Protein AF-0000000081074107 (afdb_homodimer)

Organism: NCBI:txid1843537

Sequence (368 aa):
MKGQHLKKSFADINPFKKIPVVQDGNLLIIESCAGLRYIAGQYDGSGQWYPGQLQVRAKVDEYLDWQHLNTRAHGMGYFRNKVLLPYLKKCPADLAVVSEHSRELDRVQEQFTSYFLGPRPFITGDKPTIADLLAACEFEQPSAGGYKLKDPVLDYLARVKAQIGPDYDKVHENMKSFAQKCMNMKGQHLKKSFADINPFKKIPVVQDGNLLIIESCAGLRYIAGQYDGSGQWYPGQLQVRAKVDEYLDWQHLNTRAHGMGYFRNKVLLPYLKKCPADLAVVSEHSRELDRVQEQFTSYFLGPRPFITGDKPTIADLLAACEFEQPSAGGYKLKDPVLDYLARVKAQIGPDYDKVHENMKSFAQKCMN

InterPro domains:
  IPR004045 Glutathione S-transferase, N-terminal [PF02798] (3-40)
  IPR004045 Glutathione S-transferase, N-terminal [PS50404] (1-47)
  IPR010987 Glutathione S-transferase, C-terminal-like [PS50405] (53-184)
  IPR036249 Thioredoxin-like superfamily [SSF52833] (2-51)
  IPR036282 Glutathione S-transferase, C-terminal domain superfamily [SSF47616] (46-173)
  IPR040079 Glutathione transferase family [SFLDS00019] (3-145)
  IPR051369 Glutathione S-transferase Theta [PTHR43917] (1-181)

Foldseek 3Di:
DDPPPPCPDPVVPPVVNQPFPDDDPPDTHRDPLVVQQCCCVPPVPVCQAQHPPPVLNVLLVVLSVVCVVALQVLLCQLLCQQFVCCLVVVDHGPVVSNVVSLVRNVVRLVCCCVPQDNPALESSHPGHHVSLVVSLLSVLLSVLSPRDDDDSVVSSNVSVDVRVDPVSCVVSVVSSVSRVVRVD/DDPCPVPPDPVVPPVVNQPFPDDDPPDTHRDVLVVQQCCCVPPVPVCQAQHPPPVLNVLLVVLSVVCVVALQVLLCQLLCQLFVCCLVVVDHGPVVSNVVSLVRNVVRLVCCCVPQDNPALESSHPGHHVSLVVSLQSVLLSVLSPRDDDDSVVSSNVSVDVRVDPVSCVVSVVSSVNRVVRVD

Structure (mmCIF, N/CA/C/O backbone):
data_AF-0000000081074107-model_v1
#
loop_
_entity.id
_entity.type
_entity.pdbx_description
1 polymer 'Glutathione S-transferase'
#
loop_
_atom_site.group_PDB
_atom_site.id
_atom_site.type_symbol
_atom_site.label_atom_id
_atom_site.label_alt_id
_atom_site.label_comp_id
_atom_site.label_asym_id
_atom_site.label_entity_id
_atom_site.label_seq_id
_atom_site.pdbx_PDB_ins_code
_atom_site.Cartn_x
_atom_site.Cartn_y
_atom_site.Cartn_z
_atom_site.occupancy
_atom_site.B_iso_or_equiv
_atom_site.auth_seq_id
_atom_site.auth_comp_id
_atom_site.auth_asym_id
_atom_site.auth_atom_id
_atom_site.pdbx_PDB_model_num
ATOM 1 N N . MET A 1 1 ? -18.078 -2.045 -35.281 1 25.97 1 MET A N 1
ATOM 2 C CA . MET A 1 1 ? -17.688 -0.889 -34.5 1 25.97 1 MET A CA 1
ATOM 3 C C . MET A 1 1 ? -16.484 -1.212 -33.594 1 25.97 1 MET A C 1
ATOM 5 O O . MET A 1 1 ? -16.578 -2.023 -32.688 1 25.97 1 MET A O 1
ATOM 9 N N . LYS A 1 2 ? -15.156 -1.23 -34.125 1 26.56 2 LYS A N 1
ATOM 10 C CA . LYS A 1 2 ? -13.883 -1.883 -33.812 1 26.56 2 LYS A CA 1
ATOM 11 C C . LYS A 1 2 ? -13.234 -1.288 -32.594 1 26.56 2 LYS A C 1
ATOM 13 O O . LYS A 1 2 ? -13.156 -0.066 -32.438 1 26.56 2 LYS A O 1
ATOM 18 N N . GLY A 1 3 ? -13.414 -1.796 -31.359 1 30.78 3 GLY A N 1
ATOM 19 C CA . GLY A 1 3 ? -12.977 -1.35 -30.047 1 30.78 3 GLY A CA 1
ATOM 20 C C . GLY A 1 3 ? -11.531 -0.875 -30.031 1 30.78 3 GLY A C 1
ATOM 21 O O . GLY A 1 3 ? -10.609 -1.68 -30.156 1 30.78 3 GLY A O 1
ATOM 22 N N . GLN A 1 4 ? -11.125 0.181 -30.797 1 29.86 4 GLN A N 1
ATOM 23 C CA . GLN A 1 4 ? -9.82 0.8 -30.984 1 29.86 4 GLN A CA 1
ATOM 24 C C . GLN A 1 4 ? -9.094 0.958 -29.656 1 29.86 4 GLN A C 1
ATOM 26 O O . GLN A 1 4 ? -9.5 1.754 -28.797 1 29.86 4 GLN A O 1
ATOM 31 N N . HIS A 1 5 ? -8.625 -0.107 -29.109 1 36.44 5 HIS A N 1
ATOM 32 C CA . HIS A 1 5 ? -7.582 -0.217 -28.109 1 36.44 5 HIS A CA 1
ATOM 33 C C . HIS A 1 5 ? -6.512 0.849 -28.297 1 36.44 5 HIS A C 1
ATOM 35 O O . HIS A 1 5 ? -5.852 0.89 -29.344 1 36.44 5 HIS A O 1
ATOM 41 N N . LEU A 1 6 ? -6.816 2.146 -28.156 1 34.59 6 LEU A N 1
ATOM 42 C CA . LEU A 1 6 ? -5.879 3.256 -28.281 1 34.59 6 LEU A CA 1
ATOM 43 C C . LEU A 1 6 ? -4.48 2.838 -27.844 1 34.59 6 LEU A C 1
ATOM 45 O O . LEU A 1 6 ? -4.285 2.402 -26.703 1 34.59 6 LEU A O 1
ATOM 49 N N . LYS A 1 7 ? -3.721 2.393 -28.766 1 30.77 7 LYS A N 1
ATOM 50 C CA . LYS A 1 7 ? -2.283 2.137 -28.812 1 30.77 7 LYS A CA 1
ATOM 51 C C . LYS A 1 7 ? -1.497 3.314 -28.234 1 30.77 7 LYS A C 1
ATOM 53 O O . LYS A 1 7 ? -1.063 4.195 -28.984 1 30.77 7 LYS A O 1
ATOM 58 N N . LYS A 1 8 ? -1.911 4.102 -27.219 1 38.53 8 LYS A N 1
ATOM 59 C CA . LYS A 1 8 ? -0.868 5.027 -26.781 1 38.53 8 LYS A CA 1
ATOM 60 C C . LYS A 1 8 ? 0.481 4.32 -26.672 1 38.53 8 LYS A C 1
ATOM 62 O O . LYS A 1 8 ? 0.555 3.168 -26.25 1 38.53 8 LYS A O 1
ATOM 67 N N . SER A 1 9 ? 1.452 4.715 -27.484 1 33.12 9 SER A N 1
ATOM 68 C CA . SER A 1 9 ? 2.814 4.199 -27.578 1 33.12 9 SER A CA 1
ATOM 69 C C . SER A 1 9 ? 3.4 3.955 -26.188 1 33.12 9 SER A C 1
ATOM 71 O O . SER A 1 9 ? 3.01 4.609 -25.219 1 33.12 9 SER A O 1
ATOM 73 N N . PHE A 1 10 ? 3.99 2.828 -25.906 1 36.16 10 PHE A N 1
ATOM 74 C CA . PHE A 1 10 ? 4.793 2.506 -24.734 1 36.16 10 PHE A CA 1
ATOM 75 C C . PHE A 1 10 ? 5.543 3.736 -24.234 1 36.16 10 PHE A C 1
ATOM 77 O O . PHE A 1 10 ? 5.793 3.875 -23.031 1 36.16 10 PHE A O 1
ATOM 84 N N . ALA A 1 11 ? 6.078 4.52 -25.125 1 36.59 11 ALA A N 1
ATOM 85 C CA . ALA A 1 11 ? 6.906 5.695 -24.875 1 36.59 11 ALA A CA 1
ATOM 86 C C . ALA A 1 11 ? 6.141 6.738 -24.062 1 36.59 11 ALA A C 1
ATOM 88 O O . ALA A 1 11 ? 6.746 7.562 -23.375 1 36.59 11 ALA A O 1
ATOM 89 N N . ASP A 1 12 ? 4.934 6.945 -24.438 1 37 12 ASP A N 1
ATOM 90 C CA . ASP A 1 12 ? 4.137 7.965 -23.766 1 37 12 ASP A CA 1
ATOM 91 C C . ASP A 1 12 ? 3.711 7.496 -22.375 1 37 12 ASP A C 1
ATOM 93 O O . ASP A 1 12 ? 2.951 8.18 -21.688 1 37 12 ASP A O 1
ATOM 97 N N . ILE A 1 13 ? 3.898 6.23 -22.109 1 35.56 13 ILE A N 1
ATOM 98 C CA . ILE A 1 13 ? 3.748 5.695 -20.766 1 35.56 13 ILE A CA 1
ATOM 99 C C . ILE A 1 13 ? 4.895 6.18 -19.875 1 35.56 13 ILE A C 1
ATOM 101 O O . ILE A 1 13 ? 6.055 5.828 -20.109 1 35.56 13 ILE A O 1
ATOM 105 N N . ASN A 1 14 ? 5.059 7.406 -19.547 1 36.44 14 ASN A N 1
ATOM 106 C CA . ASN A 1 14 ? 6.012 7.82 -18.516 1 36.44 14 ASN A CA 1
ATOM 107 C C . ASN A 1 14 ? 6.145 6.777 -17.422 1 36.44 14 ASN A C 1
ATOM 109 O O . ASN A 1 14 ? 5.184 6.512 -16.688 1 36.44 14 ASN A O 1
ATOM 113 N N . PRO A 1 15 ? 6.945 5.809 -17.625 1 39.03 15 PRO A N 1
ATOM 114 C CA . PRO A 1 15 ? 7.164 4.703 -16.688 1 39.03 15 PRO A CA 1
ATOM 115 C C . PRO A 1 15 ? 6.969 5.117 -15.234 1 39.03 15 PRO A C 1
ATOM 117 O O . PRO A 1 15 ? 6.734 4.266 -14.375 1 39.03 15 PRO A O 1
ATOM 120 N N . PHE A 1 16 ? 7.363 6.324 -15 1 39.97 16 PHE A N 1
ATOM 121 C CA . PHE A 1 16 ? 7.16 6.898 -13.672 1 39.97 16 PHE A CA 1
ATOM 122 C C . PHE A 1 16 ? 5.734 7.41 -13.516 1 39.97 16 PHE A C 1
ATOM 124 O O . PHE A 1 16 ? 5.328 7.809 -12.422 1 39.97 16 PHE A O 1
ATOM 131 N N . LYS A 1 17 ? 5.133 7.594 -14.734 1 47.34 17 LYS A N 1
ATOM 132 C CA . LYS A 1 17 ? 3.736 8.023 -14.703 1 47.34 17 LYS A CA 1
ATOM 133 C C . LYS A 1 17 ? 2.803 6.824 -14.523 1 47.34 17 LYS A C 1
ATOM 135 O O . LYS A 1 17 ? 2.865 5.863 -15.289 1 47.34 17 LYS A O 1
ATOM 140 N N . LYS A 1 18 ? 2.369 6.555 -13.5 1 56.12 18 LYS A N 1
ATOM 141 C CA . LYS A 1 18 ? 1.469 5.465 -13.141 1 56.12 18 LYS A CA 1
ATOM 142 C C . LYS A 1 18 ? 0.348 5.316 -14.172 1 56.12 18 LYS A C 1
ATOM 144 O O . LYS A 1 18 ? -0.289 6.305 -14.547 1 56.12 18 LYS A O 1
ATOM 149 N N . ILE A 1 19 ? 0.443 4.316 -15.133 1 59.75 19 ILE A N 1
ATOM 150 C CA . ILE A 1 19 ? -0.604 3.885 -16.047 1 59.75 19 ILE A CA 1
ATOM 151 C C . ILE A 1 19 ? -1.885 3.59 -15.273 1 59.75 19 ILE A C 1
ATOM 153 O O . ILE A 1 19 ? -1.851 2.918 -14.242 1 59.75 19 ILE A O 1
ATOM 157 N N . PRO A 1 20 ? -2.869 4.332 -15.781 1 70 20 PRO A N 1
ATOM 158 C CA . PRO A 1 20 ? -4.125 4.016 -15.102 1 70 20 PRO A CA 1
ATOM 159 C C . PRO A 1 20 ? -4.449 2.521 -15.125 1 70 20 PRO A C 1
ATOM 161 O O . PRO A 1 20 ? -4.285 1.868 -16.156 1 70 20 PRO A O 1
ATOM 164 N N . VAL A 1 21 ? -4.793 2.115 -14.07 1 79.75 21 VAL A N 1
ATOM 165 C CA . VAL A 1 21 ? -5.191 0.716 -13.945 1 79.75 21 VAL A CA 1
ATOM 166 C C . VAL A 1 21 ? -6.676 0.569 -14.258 1 79.75 21 VAL A C 1
ATOM 168 O O . VAL A 1 21 ? -7.113 -0.474 -14.75 1 79.75 21 VAL A O 1
ATOM 171 N N . VAL A 1 22 ? -7.449 1.677 -14 1 89.25 22 VAL A N 1
ATOM 172 C CA . VAL A 1 22 ? -8.883 1.657 -14.281 1 89.25 22 VAL A CA 1
ATOM 173 C C . VAL A 1 22 ? -9.305 2.986 -14.906 1 89.25 22 VAL A C 1
ATOM 175 O O . VAL A 1 22 ? -8.891 4.055 -14.445 1 89.25 22 VAL A O 1
ATOM 178 N N . GLN A 1 23 ? -10.086 2.893 -15.977 1 89.38 23 GLN A N 1
ATOM 179 C CA . GLN A 1 23 ? -10.836 4.004 -16.547 1 89.38 23 GLN A CA 1
ATOM 180 C C . GLN A 1 23 ? -12.312 3.652 -16.703 1 89.38 23 GLN A C 1
ATOM 182 O O . GLN A 1 23 ? -12.664 2.771 -17.5 1 89.38 23 GLN A O 1
ATOM 187 N N . ASP A 1 24 ? -13.117 4.227 -15.969 1 91.25 24 ASP A N 1
ATOM 188 C CA . ASP A 1 24 ? -14.562 4.027 -16 1 91.25 24 ASP A CA 1
ATOM 189 C C . ASP A 1 24 ? -15.305 5.359 -16.094 1 91.25 24 ASP A C 1
ATOM 191 O O . ASP A 1 24 ? -15.555 6.012 -15.086 1 91.25 24 ASP A O 1
ATOM 195 N N . GLY A 1 25 ? -15.664 5.797 -17.344 1 91.06 25 GLY A N 1
ATOM 196 C CA . GLY A 1 25 ? -16.156 7.152 -17.547 1 91.06 25 GLY A CA 1
ATOM 197 C C . GLY A 1 25 ? -15.141 8.219 -17.188 1 91.06 25 GLY A C 1
ATOM 198 O O . GLY A 1 25 ? -14.008 8.203 -17.672 1 91.06 25 GLY A O 1
ATOM 199 N N . ASN A 1 26 ? -15.508 9 -16.219 1 88.5 26 ASN A N 1
ATOM 200 C CA . ASN A 1 26 ? -14.625 10.078 -15.781 1 88.5 26 ASN A CA 1
ATOM 201 C C . ASN A 1 26 ? -13.734 9.648 -14.625 1 88.5 26 ASN A C 1
ATOM 203 O O . ASN A 1 26 ? -12.852 10.398 -14.203 1 88.5 26 ASN A O 1
ATOM 207 N N . LEU A 1 27 ? -13.969 8.406 -14.281 1 90.94 27 LEU A N 1
ATOM 208 C CA . LEU A 1 27 ? -13.188 7.926 -13.148 1 90.94 27 LEU A CA 1
ATOM 209 C C . LEU A 1 27 ? -11.883 7.297 -13.617 1 90.94 27 LEU A C 1
ATOM 211 O O . LEU A 1 27 ? -11.891 6.383 -14.445 1 90.94 27 LEU A O 1
ATOM 215 N N . LEU A 1 28 ? -10.82 7.844 -13.094 1 90.94 28 LEU A N 1
ATOM 216 C CA . LEU A 1 28 ? -9.484 7.301 -13.32 1 90.94 28 LEU A CA 1
ATOM 217 C C . LEU A 1 28 ? -8.859 6.84 -12.008 1 90.94 28 LEU A C 1
ATOM 219 O O . LEU A 1 28 ? -8.898 7.566 -11.008 1 90.94 28 LEU A O 1
ATOM 223 N N . ILE A 1 29 ? -8.383 5.617 -12 1 93.06 29 ILE A N 1
ATOM 224 C CA . ILE A 1 29 ? -7.672 5.078 -10.844 1 93.06 29 ILE A CA 1
ATOM 225 C C . ILE A 1 29 ? -6.289 4.594 -11.273 1 93.06 29 ILE A C 1
ATOM 227 O O . ILE A 1 29 ? -6.168 3.738 -12.156 1 93.06 29 ILE A O 1
ATOM 231 N N . ILE A 1 30 ? -5.262 5.09 -10.648 1 90.75 30 ILE A N 1
ATOM 232 C CA . ILE A 1 30 ? -3.908 4.766 -11.086 1 90.75 30 ILE A CA 1
ATOM 233 C C . ILE A 1 30 ? -3.334 3.662 -10.203 1 90.75 30 ILE A C 1
ATOM 235 O O . ILE A 1 30 ? -2.32 3.049 -10.539 1 90.75 30 ILE A O 1
ATOM 239 N N . GLU A 1 31 ? -3.914 3.482 -9.078 1 93.56 31 GLU A N 1
ATOM 240 C CA . GLU A 1 31 ? -3.424 2.455 -8.164 1 93.56 31 GLU A CA 1
ATOM 241 C C . GLU A 1 31 ? -4.105 1.115 -8.422 1 93.56 31 GLU A C 1
ATOM 243 O O . GLU A 1 31 ? -5.332 1.016 -8.352 1 93.56 31 GLU A O 1
ATOM 248 N N . SER A 1 32 ? -3.346 0.089 -8.531 1 94.12 32 SER A N 1
ATOM 249 C CA . SER A 1 32 ? -3.859 -1.226 -8.898 1 94.12 32 SER A CA 1
ATOM 250 C C . SER A 1 32 ? -4.797 -1.774 -7.832 1 94.12 32 SER A C 1
ATOM 252 O O . SER A 1 32 ? -5.895 -2.248 -8.141 1 94.12 32 SER A O 1
ATOM 254 N N . CYS A 1 33 ? -4.391 -1.694 -6.559 1 97.19 33 CYS A N 1
ATOM 255 C CA . CYS A 1 33 ? -5.215 -2.256 -5.492 1 97.19 33 CYS A CA 1
ATOM 256 C C . CYS A 1 33 ? -6.531 -1.503 -5.367 1 97.19 33 CYS A C 1
ATOM 258 O O . CYS A 1 33 ? -7.586 -2.115 -5.184 1 97.19 33 CYS A O 1
ATOM 260 N N . ALA A 1 34 ? -6.5 -0.211 -5.496 1 97.25 34 ALA A N 1
ATOM 261 C CA . ALA A 1 34 ? -7.727 0.582 -5.484 1 97.25 34 ALA A CA 1
ATOM 262 C C . ALA A 1 34 ? -8.617 0.231 -6.672 1 97.25 34 ALA A C 1
ATOM 264 O O . ALA A 1 34 ? -9.844 0.162 -6.539 1 97.25 34 ALA A O 1
ATOM 265 N N . GLY A 1 35 ? -7.961 0.04 -7.789 1 96.75 35 GLY A N 1
ATOM 266 C CA . GLY A 1 35 ? -8.703 -0.387 -8.961 1 96.75 35 GLY A CA 1
ATOM 267 C C . GLY A 1 35 ? -9.391 -1.727 -8.781 1 96.75 35 GLY A C 1
ATOM 268 O O . GLY A 1 35 ? -10.547 -1.896 -9.172 1 96.75 35 GLY A O 1
ATOM 269 N N . LEU A 1 36 ? -8.734 -2.65 -8.203 1 97.12 36 LEU A N 1
ATOM 270 C CA . LEU A 1 36 ? -9.297 -3.967 -7.93 1 97.12 36 LEU A CA 1
ATOM 271 C C . LEU A 1 36 ? -10.5 -3.855 -6.996 1 97.12 36 LEU A C 1
ATOM 273 O O . LEU A 1 36 ? -11.539 -4.484 -7.238 1 97.12 36 LEU A O 1
ATOM 277 N N . ARG A 1 37 ? -10.375 -3.066 -5.914 1 98.06 37 ARG A N 1
ATOM 278 C CA . ARG A 1 37 ? -11.484 -2.846 -4.992 1 98.06 37 ARG A CA 1
ATOM 279 C C . ARG A 1 37 ? -12.688 -2.254 -5.723 1 98.06 37 ARG A C 1
ATOM 281 O O . ARG A 1 37 ? -13.82 -2.693 -5.516 1 98.06 37 ARG A O 1
ATOM 288 N N . TYR A 1 38 ? -12.438 -1.301 -6.594 1 97.56 38 TYR A N 1
ATOM 289 C CA . TYR A 1 38 ? -13.508 -0.622 -7.324 1 97.56 38 TYR A CA 1
ATOM 290 C C . TYR A 1 38 ? -14.227 -1.585 -8.258 1 97.56 38 TYR A C 1
ATOM 292 O O . TYR A 1 38 ? -15.461 -1.656 -8.258 1 97.56 38 TYR A O 1
ATOM 300 N N . ILE A 1 39 ? -13.438 -2.326 -9.047 1 97.12 39 ILE A N 1
ATOM 301 C CA . ILE A 1 39 ? -14 -3.26 -10.016 1 97.12 39 ILE A CA 1
ATOM 302 C C . ILE A 1 39 ? -14.836 -4.316 -9.297 1 97.12 39 ILE A C 1
ATOM 304 O O . ILE A 1 39 ? -15.953 -4.621 -9.703 1 97.12 39 ILE A O 1
ATOM 308 N N . ALA A 1 40 ? -14.312 -4.844 -8.203 1 97.5 40 ALA A N 1
ATOM 309 C CA . ALA A 1 40 ? -15.039 -5.859 -7.449 1 97.5 40 ALA A CA 1
ATOM 310 C C . ALA A 1 40 ? -16.312 -5.281 -6.84 1 97.5 40 ALA A C 1
ATOM 312 O O . ALA A 1 40 ? -17.359 -5.93 -6.848 1 97.5 40 ALA A O 1
ATOM 313 N N . GLY A 1 41 ? -16.219 -4.102 -6.266 1 96 41 GLY A N 1
ATOM 314 C CA . GLY A 1 41 ? -17.375 -3.457 -5.664 1 96 41 GLY A CA 1
ATOM 315 C C . GLY A 1 41 ? -18.438 -3.096 -6.676 1 96 41 GLY A C 1
ATOM 316 O O . GLY A 1 41 ? -19.641 -3.195 -6.387 1 96 41 GLY A O 1
ATOM 317 N N . GLN A 1 42 ? -17.969 -2.73 -7.871 1 95.19 42 GLN A N 1
ATOM 318 C CA . GLN A 1 42 ? -18.875 -2.207 -8.891 1 95.19 42 GLN A CA 1
ATOM 319 C C . GLN A 1 42 ? -19.5 -3.336 -9.703 1 95.19 42 GLN A C 1
ATOM 321 O O . GLN A 1 42 ? -20.688 -3.268 -10.055 1 95.19 42 GLN A O 1
ATOM 326 N N . TYR A 1 43 ? -18.734 -4.395 -9.898 1 94.94 43 TYR A N 1
ATOM 327 C CA . TYR A 1 43 ? -19.172 -5.309 -10.953 1 94.94 43 TYR A CA 1
ATOM 328 C C . TYR A 1 43 ? -19.375 -6.715 -10.398 1 94.94 43 TYR A C 1
ATOM 330 O O . TYR A 1 43 ? -19.953 -7.57 -11.07 1 94.94 43 TYR A O 1
ATOM 338 N N . ASP A 1 44 ? -18.891 -6.984 -9.211 1 95.12 44 ASP A N 1
ATOM 339 C CA . ASP A 1 44 ? -19.078 -8.312 -8.633 1 95.12 44 ASP A CA 1
ATOM 340 C C . ASP A 1 44 ? -20.391 -8.391 -7.848 1 95.12 44 ASP A C 1
ATOM 342 O O . ASP A 1 44 ? -20.406 -8.164 -6.637 1 95.12 44 ASP A O 1
ATOM 346 N N . GLY A 1 45 ? -21.453 -8.828 -8.422 1 92.88 45 GLY A N 1
ATOM 347 C CA . GLY A 1 45 ? -22.766 -8.922 -7.801 1 92.88 45 GLY A CA 1
ATOM 348 C C . GLY A 1 45 ? -22.844 -10.008 -6.742 1 92.88 45 GLY A C 1
ATOM 349 O O . GLY A 1 45 ? -23.672 -9.938 -5.84 1 92.88 45 GLY A O 1
ATOM 350 N N . SER A 1 46 ? -21.969 -10.977 -6.801 1 93.81 46 SER A N 1
ATOM 351 C CA . SER A 1 46 ? -22 -12.086 -5.855 1 93.81 46 SER A CA 1
ATOM 352 C C . SER A 1 46 ? -21.438 -11.68 -4.5 1 93.81 46 SER A C 1
ATOM 354 O O . SER A 1 46 ? -21.734 -12.305 -3.482 1 93.81 46 SER A O 1
ATOM 356 N N . GLY A 1 47 ? -20.516 -10.75 -4.504 1 94.56 47 GLY A N 1
ATOM 357 C CA . GLY A 1 47 ? -19.859 -10.297 -3.283 1 94.56 47 GLY A CA 1
ATOM 358 C C . GLY A 1 47 ? -18.734 -11.211 -2.84 1 94.56 47 GLY A C 1
ATOM 359 O O . GLY A 1 47 ? -18.203 -11.055 -1.739 1 94.56 47 GLY A O 1
ATOM 360 N N . GLN A 1 48 ? -18.359 -12.078 -3.654 1 94.25 48 GLN A N 1
ATOM 361 C CA . GLN A 1 48 ? -17.328 -13.055 -3.305 1 94.25 48 GLN A CA 1
ATOM 362 C C . GLN A 1 48 ? -15.945 -12.406 -3.273 1 94.25 48 GLN A C 1
ATOM 364 O O . GLN A 1 48 ? -15.148 -12.672 -2.369 1 94.25 48 GLN A O 1
ATOM 369 N N . TRP A 1 49 ? -15.695 -11.57 -4.168 1 97.38 49 TRP A N 1
ATOM 370 C CA . TRP A 1 49 ? -14.32 -11.156 -4.445 1 97.38 49 TRP A CA 1
ATOM 371 C C . TRP A 1 49 ? -13.898 -10.023 -3.514 1 97.38 49 TRP A C 1
ATOM 373 O O . TRP A 1 49 ? -12.703 -9.812 -3.297 1 97.38 49 TRP A O 1
ATOM 383 N N . TYR A 1 50 ? -14.867 -9.312 -3.066 1 97.75 50 TYR A N 1
ATOM 384 C CA . TYR A 1 50 ? -14.648 -8.273 -2.064 1 97.75 50 TYR A CA 1
ATOM 385 C C . TYR A 1 50 ? -15.805 -8.234 -1.069 1 97.75 50 TYR A C 1
ATOM 387 O O . TYR A 1 50 ? -16.656 -7.352 -1.147 1 97.75 50 TYR A O 1
ATOM 395 N N . PRO A 1 51 ? -15.711 -9.141 -0.114 1 97.19 51 PRO A N 1
ATOM 396 C CA . PRO A 1 51 ? -16.875 -9.398 0.739 1 97.19 51 PRO A CA 1
ATOM 397 C C . PRO A 1 51 ? -17.281 -8.188 1.57 1 97.19 51 PRO A C 1
ATOM 399 O O . PRO A 1 51 ? -16.406 -7.449 2.057 1 97.19 51 PRO A O 1
ATOM 402 N N . GLY A 1 52 ? -18.625 -8.078 1.841 1 94.75 52 GLY A N 1
ATOM 403 C CA . GLY A 1 52 ? -19.156 -6.938 2.566 1 94.75 52 GLY A CA 1
ATOM 404 C C . GLY A 1 52 ? -18.984 -7.051 4.07 1 94.75 52 GLY A C 1
ATOM 405 O O . GLY A 1 52 ? -19.109 -6.059 4.789 1 94.75 52 GLY A O 1
ATOM 406 N N . GLN A 1 53 ? -18.781 -8.273 4.52 1 95.81 53 GLN A N 1
ATOM 407 C CA . GLN A 1 53 ? -18.5 -8.445 5.941 1 95.81 53 GLN A CA 1
ATOM 408 C C . GLN A 1 53 ? -17.188 -7.773 6.336 1 95.81 53 GLN A C 1
ATOM 410 O O . GLN A 1 53 ? -16.125 -8.141 5.84 1 95.81 53 GLN A O 1
ATOM 415 N N . LEU A 1 54 ? -17.234 -6.887 7.273 1 95.88 54 LEU A N 1
ATOM 416 C 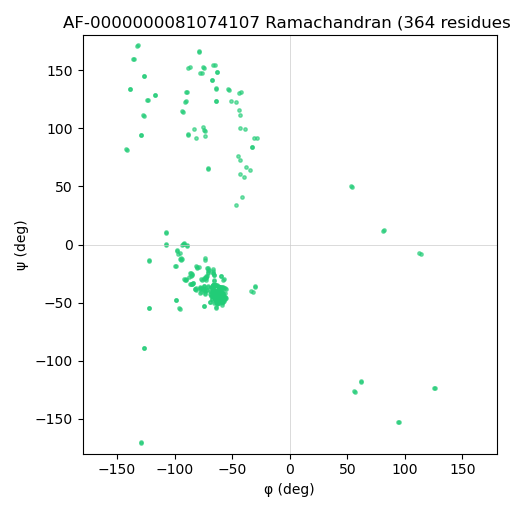CA . LEU A 1 54 ? -16.125 -5.977 7.562 1 95.88 54 LEU A CA 1
ATOM 417 C C . LEU A 1 54 ? -14.898 -6.742 8.023 1 95.88 54 LEU A C 1
ATOM 419 O O . LEU A 1 54 ? -13.766 -6.387 7.668 1 95.88 54 LEU A O 1
ATOM 423 N N . GLN A 1 55 ? -15.109 -7.758 8.867 1 95.06 55 GLN A N 1
ATOM 424 C CA . GLN A 1 55 ? -13.977 -8.508 9.391 1 95.06 55 GLN A CA 1
ATOM 425 C C . GLN A 1 55 ? -13.242 -9.25 8.273 1 95.06 55 GLN A C 1
ATOM 427 O O . GLN A 1 55 ? -12.008 -9.297 8.258 1 95.06 55 GLN A O 1
ATOM 432 N N . VAL A 1 56 ? -14.008 -9.836 7.383 1 96.38 56 VAL A N 1
ATOM 433 C CA . VAL A 1 56 ? -13.43 -10.555 6.25 1 96.38 56 VAL A CA 1
ATOM 434 C C . VAL A 1 56 ? -12.75 -9.562 5.305 1 96.38 56 VAL A C 1
ATOM 436 O O . VAL A 1 56 ? -11.609 -9.781 4.879 1 96.38 56 VAL A O 1
ATOM 439 N N . ARG A 1 57 ? -13.406 -8.461 5.043 1 97.56 57 ARG A N 1
ATOM 440 C CA . ARG A 1 57 ? -12.883 -7.434 4.148 1 97.56 57 ARG A CA 1
ATOM 441 C C . ARG A 1 57 ? -11.594 -6.832 4.699 1 97.56 57 ARG A C 1
ATOM 443 O O . ARG A 1 57 ? -10.68 -6.508 3.939 1 97.56 57 ARG A O 1
ATOM 450 N N . ALA A 1 58 ? -11.508 -6.707 5.988 1 96.69 58 ALA A N 1
ATOM 451 C CA . ALA A 1 58 ? -10.312 -6.176 6.629 1 96.69 58 ALA A CA 1
ATOM 452 C C . ALA A 1 58 ? -9.094 -7.047 6.324 1 96.69 58 ALA A C 1
ATOM 454 O O . ALA A 1 58 ? -7.988 -6.535 6.141 1 96.69 58 ALA A O 1
ATOM 455 N N . LYS A 1 59 ? -9.336 -8.305 6.262 1 96.06 59 LYS A N 1
ATOM 456 C CA . LYS A 1 59 ? -8.234 -9.219 5.957 1 96.06 59 LYS A CA 1
ATOM 457 C C . LYS A 1 59 ? -7.848 -9.141 4.48 1 96.06 59 LYS A C 1
ATOM 459 O O . LYS A 1 59 ? -6.668 -9.266 4.137 1 96.06 59 LYS A O 1
ATOM 464 N N . VAL A 1 60 ? -8.828 -8.953 3.592 1 98.19 60 VAL A N 1
ATOM 465 C CA . VAL A 1 60 ? -8.539 -8.695 2.186 1 98.19 60 VAL A CA 1
ATOM 466 C C . VAL A 1 60 ? -7.668 -7.441 2.061 1 98.19 60 VAL A C 1
ATOM 468 O O . VAL A 1 60 ? -6.605 -7.477 1.438 1 98.19 60 VAL A O 1
ATOM 471 N N . ASP A 1 61 ? -8.109 -6.422 2.729 1 98.19 61 ASP A N 1
ATOM 472 C CA . ASP A 1 61 ? -7.426 -5.137 2.654 1 98.19 61 ASP A CA 1
ATOM 473 C C . ASP A 1 61 ? -6.035 -5.215 3.281 1 98.19 61 ASP A C 1
ATOM 475 O O . ASP A 1 61 ? -5.105 -4.539 2.832 1 98.19 61 ASP A O 1
ATOM 479 N N . GLU A 1 62 ? -5.945 -6.012 4.332 1 96.88 62 GLU A N 1
ATOM 480 C CA . GLU A 1 62 ? -4.656 -6.176 4.992 1 96.88 62 GLU A CA 1
ATOM 481 C C . GLU A 1 62 ? -3.604 -6.707 4.023 1 96.88 62 GLU A C 1
ATOM 483 O O . GLU A 1 62 ? -2.486 -6.188 3.967 1 96.88 62 GLU A O 1
ATOM 488 N N . TYR A 1 63 ? -3.951 -7.664 3.266 1 97.5 63 TYR A N 1
ATOM 489 C CA . TYR A 1 63 ? -2.994 -8.188 2.297 1 97.5 63 TYR A CA 1
ATOM 490 C C . TYR A 1 63 ? -2.703 -7.156 1.21 1 97.5 63 TYR A C 1
ATOM 492 O O . TYR A 1 63 ? -1.549 -6.965 0.822 1 97.5 63 TYR A O 1
ATOM 500 N N . LEU A 1 64 ? -3.785 -6.547 0.658 1 98.25 64 LEU A N 1
ATOM 501 C CA . LEU A 1 64 ? -3.633 -5.582 -0.425 1 98.25 64 LEU A CA 1
ATOM 502 C C . LEU A 1 64 ? -2.723 -4.434 -0.005 1 98.25 64 LEU A C 1
ATOM 504 O O . LEU A 1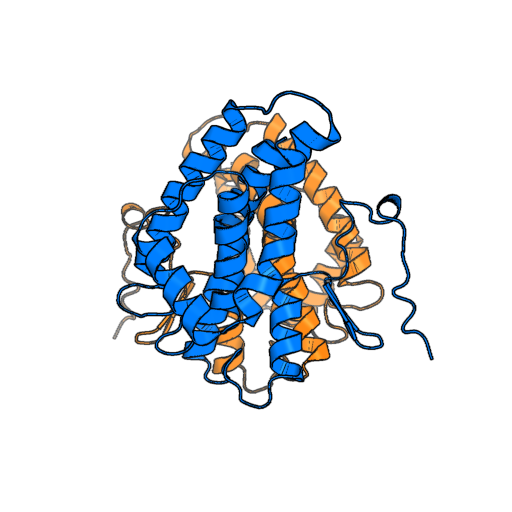 64 ? -2.029 -3.85 -0.84 1 98.25 64 LEU A O 1
ATOM 508 N N . ASP A 1 65 ? -2.721 -4.137 1.255 1 97.12 65 ASP A N 1
ATOM 509 C CA . ASP A 1 65 ? -1.84 -3.092 1.769 1 97.12 65 ASP A CA 1
ATOM 510 C C . ASP A 1 65 ? -0.43 -3.627 2.004 1 97.12 65 ASP A C 1
ATOM 512 O O . ASP A 1 65 ? 0.556 -2.945 1.716 1 97.12 65 ASP A O 1
ATOM 516 N N . TRP A 1 66 ? -0.32 -4.824 2.482 1 96.12 66 TRP A N 1
ATOM 517 C CA . TRP A 1 66 ? 0.932 -5.465 2.871 1 96.12 66 TRP A CA 1
ATOM 518 C C . TRP A 1 66 ? 1.809 -5.73 1.653 1 96.12 66 TRP A C 1
ATOM 520 O O . TRP A 1 66 ? 3.029 -5.562 1.71 1 96.12 66 TRP A O 1
ATOM 530 N N . GLN A 1 67 ? 1.204 -6.055 0.605 1 96.44 67 GLN A N 1
ATOM 531 C CA . GLN A 1 67 ? 1.903 -6.547 -0.577 1 96.44 67 GLN A CA 1
ATOM 532 C C . GLN A 1 67 ? 2.777 -5.461 -1.192 1 96.44 67 GLN A C 1
ATOM 534 O O . GLN A 1 67 ? 3.801 -5.754 -1.812 1 96.44 67 GLN A O 1
ATOM 539 N N . HIS A 1 68 ? 2.482 -4.164 -0.982 1 96.06 68 HIS A N 1
ATOM 540 C CA . HIS A 1 68 ? 3.217 -3.064 -1.595 1 96.06 68 HIS A CA 1
ATOM 541 C C . HIS A 1 68 ? 4.695 -3.115 -1.226 1 96.06 68 HIS A C 1
ATOM 543 O O . HIS A 1 68 ? 5.559 -2.852 -2.066 1 96.06 68 HIS A O 1
ATOM 549 N N . LEU A 1 69 ? 4.945 -3.508 0.001 1 95.12 69 LEU A N 1
ATOM 550 C CA . LEU A 1 69 ? 6.312 -3.463 0.506 1 95.12 69 LEU A CA 1
ATOM 551 C C . LEU A 1 69 ? 6.898 -4.867 0.621 1 95.12 69 LEU A C 1
ATOM 553 O O . LEU A 1 69 ? 8.031 -5.035 1.081 1 95.12 69 LEU A O 1
ATOM 557 N N . ASN A 1 70 ? 6.086 -5.887 0.25 1 96.62 70 ASN A N 1
ATOM 558 C CA . ASN A 1 70 ? 6.504 -7.27 0.449 1 96.62 70 ASN A CA 1
ATOM 559 C C . ASN A 1 70 ? 6.422 -8.07 -0.847 1 96.62 70 ASN A C 1
ATOM 561 O O . ASN A 1 70 ? 7.309 -7.98 -1.696 1 96.62 70 ASN A O 1
ATOM 565 N N . THR A 1 71 ? 5.285 -8.711 -1.189 1 97.69 71 THR A N 1
ATOM 566 C CA . THR A 1 71 ? 5.223 -9.57 -2.365 1 97.69 71 THR A CA 1
ATOM 567 C C . THR A 1 71 ? 5.488 -8.773 -3.637 1 97.69 71 THR A C 1
ATOM 569 O O . THR A 1 71 ? 6.293 -9.18 -4.48 1 97.69 71 THR A O 1
ATOM 572 N N . ARG A 1 72 ? 4.848 -7.602 -3.76 1 96.62 72 ARG A N 1
ATOM 573 C CA . ARG A 1 72 ? 5.004 -6.797 -4.965 1 96.62 72 ARG A CA 1
ATOM 574 C C . ARG A 1 72 ? 6.41 -6.211 -5.047 1 96.62 72 ARG A C 1
ATOM 576 O O . ARG A 1 72 ? 7.066 -6.305 -6.086 1 96.62 72 ARG A O 1
ATOM 583 N N . ALA A 1 73 ? 6.883 -5.59 -3.965 1 96.12 73 ALA A N 1
ATOM 584 C CA . ALA A 1 73 ? 8.188 -4.93 -3.967 1 96.12 73 ALA A CA 1
ATOM 585 C C . ALA A 1 73 ? 9.297 -5.898 -4.363 1 96.12 73 ALA A C 1
ATOM 587 O O . ALA A 1 73 ? 10.094 -5.609 -5.258 1 96.12 73 ALA A O 1
ATOM 588 N N . HIS A 1 74 ? 9.289 -7.055 -3.775 1 97.94 74 HIS A N 1
ATOM 589 C CA . HIS A 1 74 ? 10.414 -7.961 -3.975 1 97.94 74 HIS A CA 1
ATOM 590 C C . HIS A 1 74 ? 10.18 -8.867 -5.18 1 97.94 74 HIS A C 1
ATOM 592 O O . HIS A 1 74 ? 11.141 -9.281 -5.844 1 97.94 74 HIS A O 1
ATOM 598 N N . GLY A 1 75 ? 8.891 -9.203 -5.496 1 97.94 75 GLY A N 1
ATOM 599 C CA . GLY A 1 75 ? 8.602 -9.922 -6.727 1 97.94 75 GLY A CA 1
ATOM 600 C C . GLY A 1 75 ? 8.953 -9.133 -7.973 1 97.94 75 GLY A C 1
ATOM 601 O O . GLY A 1 75 ? 9.648 -9.641 -8.859 1 97.94 75 GLY A O 1
ATOM 602 N N . MET A 1 76 ? 8.477 -7.945 -8.031 1 96.06 76 MET A N 1
ATOM 603 C CA . MET A 1 76 ? 8.789 -7.066 -9.156 1 96.06 76 MET A CA 1
ATOM 604 C C . MET A 1 76 ? 10.273 -6.727 -9.18 1 96.06 76 MET A C 1
ATOM 606 O O . MET A 1 76 ? 10.875 -6.641 -10.25 1 96.06 76 MET A O 1
ATOM 610 N N . GLY A 1 77 ? 10.844 -6.461 -7.965 1 97 77 GLY A N 1
ATOM 611 C CA . GLY A 1 77 ? 12.273 -6.199 -7.902 1 97 77 GLY A CA 1
ATOM 612 C C . GLY A 1 77 ? 13.109 -7.309 -8.5 1 97 77 GLY A C 1
ATOM 613 O O . GLY A 1 77 ? 14.047 -7.047 -9.258 1 97 77 GLY A O 1
ATOM 614 N N . TYR A 1 78 ? 12.773 -8.531 -8.148 1 98 78 TYR A N 1
ATOM 615 C CA . TYR A 1 78 ? 13.461 -9.695 -8.695 1 98 78 TYR A CA 1
ATOM 616 C C . TYR A 1 78 ? 13.289 -9.766 -10.211 1 98 78 TYR A C 1
ATOM 618 O O . TYR A 1 78 ? 14.266 -9.867 -10.953 1 98 78 TYR A O 1
ATOM 626 N N . PHE A 1 79 ? 12.102 -9.664 -10.68 1 96.81 79 PHE A N 1
ATOM 627 C CA . PHE A 1 79 ? 11.773 -9.805 -12.094 1 96.81 79 PHE A CA 1
ATOM 628 C C . PHE A 1 79 ? 12.406 -8.688 -12.914 1 96.81 79 PHE A C 1
ATOM 630 O O . PHE A 1 79 ? 12.969 -8.93 -13.984 1 96.81 79 PHE A O 1
ATOM 637 N N . ARG A 1 80 ? 12.344 -7.488 -12.422 1 96.31 80 ARG A N 1
ATOM 638 C CA . ARG A 1 80 ? 12.898 -6.324 -13.102 1 96.31 80 ARG A CA 1
ATOM 639 C C . ARG A 1 80 ? 14.406 -6.465 -13.281 1 96.31 80 ARG A C 1
ATOM 641 O O . ARG A 1 80 ? 14.93 -6.227 -14.375 1 96.31 80 ARG A O 1
ATOM 648 N N . ASN A 1 81 ? 15.086 -6.91 -12.25 1 97.12 81 ASN A N 1
ATOM 649 C CA . ASN A 1 81 ? 16.547 -6.914 -12.258 1 97.12 81 ASN A CA 1
ATOM 650 C C . ASN A 1 81 ? 17.094 -8.188 -12.898 1 97.12 81 ASN A C 1
ATOM 652 O O . ASN A 1 81 ? 18.188 -8.18 -13.461 1 97.12 81 ASN A O 1
ATOM 656 N N . LYS A 1 82 ? 16.297 -9.227 -12.859 1 97.31 82 LYS A N 1
ATOM 657 C CA . LYS A 1 82 ? 16.75 -10.492 -13.414 1 97.31 82 LYS A CA 1
ATOM 658 C C . LYS A 1 82 ? 16.359 -10.625 -14.883 1 97.31 82 LYS A C 1
ATOM 660 O O . LYS A 1 82 ? 17.078 -11.227 -15.672 1 97.31 82 LYS A O 1
ATOM 665 N N . VAL A 1 83 ? 15.227 -10.008 -15.266 1 95.75 83 VAL A N 1
ATOM 666 C CA . VAL A 1 83 ? 14.633 -10.336 -16.562 1 95.75 83 VAL A CA 1
ATOM 667 C C . VAL A 1 83 ? 14.523 -9.062 -17.406 1 95.75 83 VAL A C 1
ATOM 669 O O . VAL A 1 83 ? 15.156 -8.961 -18.469 1 95.75 83 VAL A O 1
ATOM 672 N N . LEU A 1 84 ? 13.906 -8.031 -16.938 1 94.25 84 LEU A N 1
ATOM 673 C CA . LEU A 1 84 ? 13.5 -6.891 -17.75 1 94.25 84 LEU A CA 1
ATOM 674 C C . LEU A 1 84 ? 14.695 -6.023 -18.109 1 94.25 84 LEU A C 1
ATOM 676 O O . LEU A 1 84 ? 14.938 -5.746 -19.297 1 94.25 84 LEU A O 1
ATOM 680 N N . LEU A 1 85 ? 15.406 -5.656 -17.062 1 94.19 85 LEU A N 1
ATOM 681 C CA . LEU A 1 85 ? 16.484 -4.703 -17.281 1 94.19 85 LEU A CA 1
ATOM 682 C C . LEU A 1 85 ? 17.562 -5.301 -18.188 1 94.19 85 LEU A C 1
ATOM 684 O O . LEU A 1 85 ? 18.016 -4.66 -19.141 1 94.19 85 LEU A O 1
ATOM 688 N N . PRO A 1 86 ? 18 -6.508 -17.891 1 95 86 PRO A N 1
ATOM 689 C CA . PRO A 1 86 ? 19 -7.105 -18.781 1 95 86 PRO A CA 1
ATOM 690 C C . PRO A 1 86 ? 18.516 -7.164 -20.234 1 95 86 PRO A C 1
ATOM 692 O O . PRO A 1 86 ? 19.297 -6.938 -21.156 1 95 86 PRO A O 1
ATOM 695 N N . TYR A 1 87 ? 17.234 -7.445 -20.438 1 92.56 87 TYR A N 1
ATOM 696 C CA . TYR A 1 87 ? 16.672 -7.535 -21.781 1 92.56 87 TYR A CA 1
ATOM 697 C C . TYR A 1 87 ? 16.625 -6.164 -22.438 1 92.56 87 TYR A C 1
ATOM 699 O O . TYR A 1 87 ? 17.031 -6.012 -23.594 1 92.56 87 TYR A O 1
ATOM 707 N N . LEU A 1 88 ? 16.25 -5.141 -21.781 1 92.19 88 LEU A N 1
ATOM 708 C CA . LEU A 1 88 ? 16.047 -3.809 -22.344 1 92.19 88 LEU A CA 1
ATOM 709 C C . LEU A 1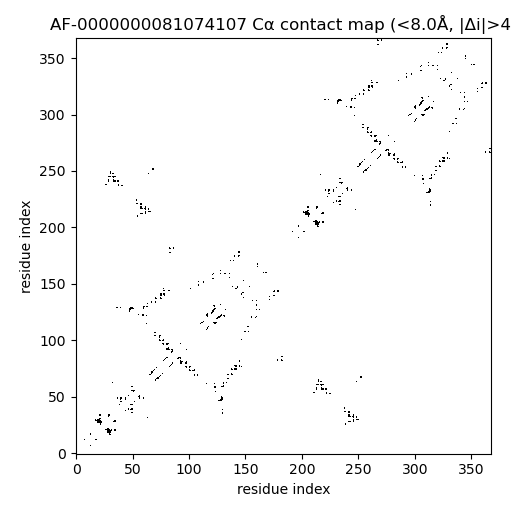 88 ? 17.375 -3.096 -22.547 1 92.19 88 LEU A C 1
ATOM 711 O O . LEU A 1 88 ? 17.562 -2.379 -23.531 1 92.19 88 LEU A O 1
ATOM 715 N N . LYS A 1 89 ? 18.25 -3.334 -21.578 1 95.06 89 LYS A N 1
ATOM 716 C CA . LYS A 1 89 ? 19.516 -2.6 -21.609 1 95.06 89 LYS A CA 1
ATOM 717 C C . LYS A 1 89 ? 20.625 -3.443 -22.219 1 95.06 89 LYS A C 1
ATOM 719 O O . LYS A 1 89 ? 21.766 -2.979 -22.359 1 95.06 89 LYS A O 1
ATOM 724 N N . LYS A 1 90 ? 20.266 -4.613 -22.484 1 94.56 90 LYS A N 1
ATOM 725 C CA . LYS A 1 90 ? 21.234 -5.535 -23.062 1 94.56 90 LYS A CA 1
ATOM 726 C C . LYS A 1 90 ? 22.5 -5.617 -22.219 1 94.56 90 LYS A C 1
ATOM 728 O O . LYS A 1 90 ? 23.609 -5.5 -22.734 1 94.56 90 LYS A O 1
ATOM 733 N N . CYS A 1 91 ? 22.375 -5.824 -21.016 1 95.38 91 CYS A N 1
ATOM 734 C CA . CYS A 1 91 ? 23.453 -5.949 -20.047 1 95.38 91 CYS A CA 1
ATOM 735 C C . CYS A 1 91 ? 23.203 -7.117 -19.094 1 95.38 91 CYS A C 1
ATOM 737 O O . CYS A 1 91 ? 22.094 -7.629 -19.016 1 95.38 91 CYS A O 1
ATOM 739 N N . PRO A 1 92 ? 24.359 -7.531 -18.484 1 95.94 92 PRO A N 1
ATOM 740 C CA . PRO A 1 92 ? 24.141 -8.602 -17.516 1 95.94 92 PRO A CA 1
ATOM 741 C C . PRO A 1 92 ? 23.328 -8.148 -16.312 1 95.94 92 PRO A C 1
ATOM 743 O O . PRO A 1 92 ? 23.328 -6.969 -15.969 1 95.94 92 PRO A O 1
ATOM 746 N N . ALA A 1 93 ? 22.641 -9.164 -15.695 1 96.5 93 ALA A N 1
ATOM 747 C CA . ALA A 1 93 ? 21.875 -8.867 -14.484 1 96.5 93 ALA A CA 1
ATOM 748 C C . ALA A 1 93 ? 22.812 -8.5 -13.328 1 96.5 93 ALA A C 1
ATOM 750 O O . ALA A 1 93 ? 23.891 -9.055 -13.195 1 96.5 93 ALA A O 1
ATOM 751 N N . ASP A 1 94 ? 22.359 -7.562 -12.602 1 96.62 94 ASP A N 1
ATOM 752 C CA . ASP A 1 94 ? 23.031 -7.289 -11.336 1 96.62 94 ASP A CA 1
ATOM 753 C C . ASP A 1 94 ? 22.719 -8.367 -10.305 1 96.62 94 ASP A C 1
ATOM 755 O O . ASP A 1 94 ? 21.734 -8.273 -9.578 1 96.62 94 ASP A O 1
ATOM 759 N N . LEU A 1 95 ? 23.609 -9.297 -10.172 1 96.56 95 LEU A N 1
ATOM 760 C CA . LEU A 1 95 ? 23.312 -10.5 -9.391 1 96.56 95 LEU A CA 1
ATOM 761 C C . LEU A 1 95 ? 23.25 -10.172 -7.902 1 96.56 95 LEU A C 1
ATOM 763 O O . LEU A 1 95 ? 22.578 -10.883 -7.145 1 96.56 95 LEU A O 1
ATOM 767 N N . ALA A 1 96 ? 23.922 -9.109 -7.504 1 97.81 96 ALA A N 1
ATOM 768 C CA . ALA A 1 96 ? 23.828 -8.703 -6.105 1 97.81 96 ALA A CA 1
ATOM 769 C C . ALA A 1 96 ? 22.406 -8.227 -5.77 1 97.81 96 ALA A C 1
ATOM 771 O O . ALA A 1 96 ? 21.859 -8.617 -4.738 1 97.81 96 ALA A O 1
ATOM 772 N N . VAL A 1 97 ? 21.797 -7.535 -6.648 1 97.69 97 VAL A N 1
ATOM 773 C CA . VAL A 1 97 ? 20.453 -7.016 -6.457 1 97.69 97 VAL A CA 1
ATOM 774 C C . VAL A 1 97 ? 19.438 -8.156 -6.57 1 97.69 97 VAL A C 1
ATOM 776 O O . VAL A 1 97 ? 18.5 -8.25 -5.77 1 97.69 97 VAL A O 1
ATOM 779 N N . VAL A 1 98 ? 19.688 -8.984 -7.547 1 98.12 98 VAL A N 1
ATOM 780 C CA . VAL A 1 98 ? 18.812 -10.133 -7.746 1 98.12 98 VAL A CA 1
ATOM 781 C C . VAL A 1 98 ? 18.828 -11.008 -6.496 1 98.12 98 VAL A C 1
ATOM 783 O O . VAL A 1 98 ? 17.766 -11.453 -6.031 1 98.12 98 VAL A O 1
ATOM 786 N N . SER A 1 99 ? 20 -11.195 -5.938 1 98.31 99 SER A N 1
ATOM 787 C CA . SER A 1 99 ? 20.156 -12.039 -4.754 1 98.31 99 SER A CA 1
ATOM 788 C C . SER A 1 99 ? 19.469 -11.406 -3.543 1 98.31 99 SER A C 1
ATOM 790 O O . SER A 1 99 ? 18.891 -12.117 -2.715 1 98.31 99 SER A O 1
ATOM 792 N N . GLU A 1 100 ? 19.547 -10.18 -3.467 1 98.12 100 GLU A N 1
ATOM 793 C CA . GLU A 1 100 ? 18.891 -9.477 -2.373 1 98.12 100 GLU A CA 1
ATOM 794 C C . GLU A 1 100 ? 17.375 -9.664 -2.434 1 98.12 100 GLU A C 1
ATOM 796 O O . GLU A 1 100 ? 16.734 -9.984 -1.427 1 98.12 100 GLU A O 1
ATOM 801 N N . HIS A 1 101 ? 16.812 -9.461 -3.555 1 98.5 101 HIS A N 1
ATOM 802 C CA . HIS A 1 101 ? 15.375 -9.641 -3.701 1 98.5 101 HIS A CA 1
ATOM 803 C C . HIS A 1 101 ? 14.977 -11.102 -3.521 1 98.5 101 HIS A C 1
ATOM 805 O O . HIS A 1 101 ? 13.898 -11.391 -3.008 1 98.5 101 HIS A O 1
ATOM 811 N N . SER A 1 102 ? 15.82 -12.016 -3.963 1 98.44 102 SER A N 1
ATOM 812 C CA . SER A 1 102 ? 15.562 -13.438 -3.752 1 98.44 102 SER A CA 1
ATOM 813 C C . SER A 1 102 ? 15.477 -13.773 -2.266 1 98.44 102 SER A C 1
ATOM 815 O O . SER A 1 102 ? 14.562 -14.477 -1.834 1 98.44 102 SER A O 1
ATOM 817 N N . ARG A 1 103 ? 16.438 -13.25 -1.54 1 98.38 103 ARG A N 1
ATOM 818 C CA . ARG A 1 103 ? 16.438 -13.461 -0.096 1 98.38 103 ARG A CA 1
ATOM 819 C C . ARG A 1 103 ? 15.18 -12.883 0.545 1 98.38 103 ARG A C 1
ATOM 821 O O . ARG A 1 103 ? 14.547 -13.523 1.388 1 98.38 103 ARG A O 1
ATOM 828 N N . GLU A 1 104 ? 14.82 -11.734 0.135 1 98.38 104 GLU A N 1
ATOM 829 C CA . GLU A 1 104 ? 13.625 -11.102 0.683 1 98.38 104 GLU A CA 1
ATOM 830 C C . GLU A 1 104 ? 12.367 -11.867 0.302 1 98.38 104 GLU A C 1
ATOM 832 O O . GLU A 1 104 ? 11.414 -11.953 1.087 1 98.38 104 GLU A O 1
ATOM 837 N N . LEU A 1 105 ? 12.352 -12.422 -0.87 1 98.5 105 LEU A N 1
ATOM 838 C CA . LEU A 1 105 ? 11.203 -13.227 -1.29 1 98.5 105 LEU A CA 1
ATOM 839 C C . LEU A 1 105 ? 11.07 -14.469 -0.423 1 98.5 105 LEU A C 1
ATOM 841 O O . LEU A 1 105 ? 9.953 -14.922 -0.146 1 98.5 105 LEU A O 1
ATOM 845 N N . ASP A 1 106 ? 12.195 -14.992 -0.034 1 98.19 106 ASP A N 1
ATOM 846 C CA . ASP A 1 106 ? 12.156 -16.125 0.886 1 98.19 106 ASP A CA 1
ATOM 847 C C . ASP A 1 106 ? 11.469 -15.75 2.193 1 98.19 106 ASP A C 1
ATOM 849 O O . ASP A 1 106 ? 10.594 -16.484 2.676 1 98.19 106 ASP A O 1
ATOM 853 N N . ARG A 1 107 ? 11.844 -14.656 2.705 1 97.06 107 ARG A N 1
ATOM 854 C CA . ARG A 1 107 ? 11.242 -14.148 3.93 1 97.06 107 ARG A CA 1
ATOM 855 C C . ARG A 1 107 ? 9.75 -13.875 3.732 1 97.06 107 ARG A C 1
ATOM 857 O O . ARG A 1 107 ? 8.93 -14.234 4.582 1 97.06 107 ARG A O 1
ATOM 864 N N . VAL A 1 108 ? 9.398 -13.305 2.646 1 97.31 108 VAL A N 1
ATOM 865 C CA . VAL A 1 108 ? 8.031 -12.922 2.312 1 97.31 108 VAL A CA 1
ATOM 866 C C . VAL A 1 108 ? 7.156 -14.164 2.215 1 97.31 108 VAL A C 1
ATOM 868 O O . VAL A 1 108 ? 6.02 -14.172 2.701 1 97.31 108 VAL A O 1
ATOM 871 N N . GLN A 1 109 ? 7.625 -15.211 1.625 1 98 109 GLN A N 1
ATOM 872 C CA . GLN A 1 109 ? 6.867 -16.453 1.517 1 98 109 GLN A CA 1
ATOM 873 C C . GLN A 1 109 ? 6.559 -17.031 2.895 1 98 109 GLN A C 1
ATOM 875 O O . GLN A 1 109 ? 5.453 -17.516 3.135 1 98 109 GLN A O 1
ATOM 880 N N . GLU A 1 110 ? 7.535 -16.938 3.686 1 96.69 110 GLU A N 1
ATOM 881 C CA . GLU A 1 110 ? 7.344 -17.453 5.039 1 96.69 110 GLU A CA 1
ATOM 882 C C . GLU A 1 110 ? 6.285 -16.656 5.789 1 96.69 110 GLU A C 1
ATOM 884 O O . GLU A 1 110 ? 5.402 -17.234 6.43 1 96.69 110 GLU A O 1
ATOM 889 N N . GLN A 1 111 ? 6.332 -15.406 5.691 1 95.31 111 GLN A N 1
ATOM 890 C CA . GLN A 1 111 ? 5.359 -14.547 6.359 1 95.31 111 GLN A CA 1
ATOM 891 C C . GLN A 1 111 ? 3.967 -14.727 5.766 1 95.31 111 GLN A C 1
ATOM 893 O O . GLN A 1 111 ? 2.975 -14.766 6.496 1 95.31 111 GLN A O 1
ATOM 898 N N . PHE A 1 112 ? 3.945 -14.844 4.508 1 97.5 112 PHE A N 1
ATOM 899 C CA . PHE A 1 112 ? 2.674 -15.047 3.824 1 97.5 112 PHE A CA 1
ATOM 900 C C . PHE A 1 112 ? 2 -16.328 4.305 1 97.5 112 PHE A C 1
ATOM 902 O O . PHE A 1 112 ? 0.825 -16.312 4.68 1 97.5 112 PHE A O 1
ATOM 909 N N . THR A 1 113 ? 2.725 -17.391 4.344 1 97 113 THR A N 1
ATOM 910 C CA . THR A 1 113 ? 2.16 -18.688 4.68 1 97 113 THR A CA 1
ATOM 911 C C . THR A 1 113 ? 1.786 -18.75 6.16 1 97 113 THR A C 1
ATOM 913 O O . THR A 1 113 ? 0.755 -19.328 6.52 1 97 113 THR A O 1
ATOM 916 N N . SER A 1 114 ? 2.572 -18.141 6.969 1 95.19 114 SER A N 1
ATOM 917 C CA . SER A 1 114 ? 2.342 -18.234 8.406 1 95.19 114 SER A CA 1
ATOM 918 C C . SER A 1 114 ? 1.264 -17.25 8.859 1 95.19 114 SER A C 1
ATOM 920 O O . SER A 1 114 ? 0.396 -17.609 9.664 1 95.19 114 SER A O 1
ATOM 922 N N . TYR A 1 115 ? 1.235 -16.094 8.297 1 93.06 115 TYR A N 1
ATOM 923 C CA . TYR A 1 115 ? 0.357 -15.062 8.82 1 93.06 115 TYR A CA 1
ATOM 924 C C . TYR A 1 115 ? -0.93 -14.977 8.008 1 93.06 115 TYR A C 1
ATOM 926 O O . TYR A 1 115 ? -2.025 -14.914 8.578 1 93.06 115 TYR A O 1
ATOM 934 N N . PHE A 1 116 ? -0.811 -14.945 6.75 1 94.94 116 PHE A N 1
ATOM 935 C CA . PHE A 1 116 ? -1.988 -14.688 5.93 1 94.94 116 PHE A CA 1
ATOM 936 C C . PHE A 1 116 ? -2.758 -15.984 5.668 1 94.94 116 PHE A C 1
ATOM 938 O O . PHE A 1 116 ? -3.986 -15.969 5.586 1 94.94 116 PHE A O 1
ATOM 945 N N . LEU A 1 117 ? -2.09 -17.109 5.547 1 95 117 LEU A N 1
ATOM 946 C CA . LEU A 1 117 ? -2.781 -18.359 5.266 1 95 117 LEU A CA 1
ATOM 947 C C . LEU A 1 117 ? -3.053 -19.141 6.555 1 95 117 LEU A C 1
ATOM 949 O O . LEU A 1 117 ? -4.207 -19.406 6.887 1 95 117 LEU A O 1
ATOM 953 N N . GLY A 1 118 ? -1.95 -19.359 7.27 1 92.81 118 GLY A N 1
ATOM 954 C CA . GLY A 1 118 ? -2.107 -20.312 8.359 1 92.81 118 GLY A CA 1
ATOM 955 C C . GLY A 1 118 ? -2.625 -21.656 7.902 1 92.81 118 GLY A C 1
ATOM 956 O O . GLY A 1 118 ? -2.064 -22.266 6.988 1 92.81 118 GLY A O 1
ATOM 957 N N . PRO A 1 119 ? -3.717 -22.094 8.547 1 93.5 119 PRO A N 1
ATOM 958 C CA . PRO A 1 119 ? -4.277 -23.375 8.133 1 93.5 119 PRO A CA 1
ATOM 959 C C . PRO A 1 119 ? -5.359 -23.234 7.066 1 93.5 119 PRO A C 1
ATOM 961 O O . PRO A 1 119 ? -5.957 -24.234 6.652 1 93.5 119 PRO A O 1
ATOM 964 N N . ARG A 1 120 ? -5.672 -22.109 6.645 1 95.75 120 ARG A N 1
ATOM 965 C CA . ARG A 1 120 ? -6.77 -21.844 5.723 1 95.75 120 ARG A CA 1
ATOM 966 C C . ARG A 1 120 ? -6.324 -22 4.273 1 95.75 120 ARG A C 1
ATOM 968 O O . ARG A 1 120 ? -5.168 -21.719 3.945 1 95.75 120 ARG A O 1
ATOM 975 N N . PRO A 1 121 ? -7.203 -22.328 3.422 1 98 121 PRO A N 1
ATOM 976 C CA . PRO A 1 121 ? -6.836 -22.531 2.021 1 98 121 PRO A CA 1
ATOM 977 C C . PRO A 1 121 ? -6.559 -21.234 1.278 1 98 121 PRO A C 1
ATOM 979 O O . PRO A 1 121 ? -5.805 -21.219 0.303 1 98 121 PRO A O 1
ATOM 982 N N . PHE A 1 122 ? -7.227 -20.156 1.718 1 98.5 122 PHE A N 1
ATOM 983 C CA . PHE A 1 122 ? -7.074 -18.859 1.079 1 98.5 122 PHE A CA 1
ATOM 984 C C . PHE A 1 122 ? -6.844 -17.766 2.119 1 98.5 122 PHE A C 1
ATOM 986 O O . PHE A 1 122 ? -6.949 -18.016 3.322 1 98.5 122 PHE A O 1
ATOM 993 N N . ILE A 1 123 ? -6.516 -16.594 1.734 1 97.25 123 ILE A N 1
ATOM 994 C CA . ILE A 1 123 ? -6.141 -15.492 2.611 1 97.25 123 ILE A CA 1
ATOM 995 C C . ILE A 1 123 ? -7.289 -15.188 3.57 1 97.25 123 ILE A C 1
ATOM 997 O O . ILE A 1 123 ? -7.059 -14.883 4.742 1 97.25 123 ILE A O 1
ATOM 1001 N N . THR A 1 124 ? -8.555 -15.219 3.105 1 93.25 124 THR A N 1
ATOM 1002 C CA . THR A 1 124 ? -9.68 -14.844 3.951 1 93.25 124 THR A CA 1
ATOM 1003 C C . THR A 1 124 ? -10.484 -16.078 4.359 1 93.25 124 THR A C 1
ATOM 1005 O O . THR A 1 124 ? -11.602 -15.953 4.871 1 93.25 124 THR A O 1
ATOM 1008 N N . GLY A 1 125 ? -9.992 -17.266 4.105 1 92.31 125 GLY A N 1
ATOM 1009 C CA . GLY A 1 125 ? -10.734 -18.438 4.551 1 92.31 125 GLY A CA 1
ATOM 1010 C C . GLY A 1 125 ? -11.008 -19.422 3.432 1 92.31 125 GLY A C 1
ATOM 1011 O O . GLY A 1 125 ? -10.094 -19.812 2.707 1 92.31 125 GLY A O 1
ATOM 1012 N N . ASP A 1 126 ? -12.258 -19.703 3.254 1 93.88 126 ASP A N 1
ATOM 1013 C CA . ASP A 1 126 ? -12.617 -20.875 2.453 1 93.88 126 ASP A CA 1
ATOM 1014 C C . ASP A 1 126 ? -12.844 -20.484 0.994 1 93.88 126 ASP A C 1
ATOM 1016 O O . ASP A 1 126 ? -12.938 -21.359 0.125 1 93.88 126 ASP A O 1
ATOM 1020 N N . LYS A 1 127 ? -12.938 -19.25 0.72 1 95.56 127 LYS A N 1
ATOM 1021 C CA . LYS A 1 127 ? -13.133 -18.781 -0.652 1 95.56 127 LYS A CA 1
ATOM 1022 C C . LYS A 1 127 ? -12.078 -17.75 -1.044 1 95.56 127 LYS A C 1
ATOM 1024 O O . LYS A 1 127 ? -11.695 -16.922 -0.226 1 95.56 127 LYS A O 1
ATOM 1029 N N . PRO A 1 128 ? -11.68 -17.797 -2.348 1 97.75 128 PRO A N 1
ATOM 1030 C CA . PRO A 1 128 ? -10.719 -16.781 -2.795 1 97.75 128 PRO A CA 1
ATOM 1031 C C . PRO A 1 128 ? -11.359 -15.406 -2.984 1 97.75 128 PRO A C 1
ATOM 1033 O O . PRO A 1 128 ? -12.555 -15.312 -3.26 1 97.75 128 PRO A O 1
ATOM 1036 N N . THR A 1 129 ? -10.594 -14.391 -2.832 1 98.31 129 THR A N 1
ATOM 1037 C CA . THR A 1 129 ? -10.984 -13 -3.041 1 98.31 129 THR A CA 1
ATOM 1038 C C . THR A 1 129 ? -9.992 -12.289 -3.961 1 98.31 129 THR A C 1
ATOM 1040 O O . THR A 1 129 ? -9.086 -12.93 -4.512 1 98.31 129 THR A O 1
ATOM 1043 N N . ILE A 1 130 ? -10.062 -11 -4.113 1 98.25 130 ILE A N 1
ATOM 1044 C CA . ILE A 1 130 ? -9.125 -10.227 -4.922 1 98.25 130 ILE A CA 1
ATOM 1045 C C . ILE A 1 130 ? -7.738 -10.273 -4.293 1 98.25 130 ILE A C 1
ATOM 1047 O O . ILE A 1 130 ? -6.727 -10.109 -4.984 1 98.25 130 ILE A O 1
ATOM 1051 N N . ALA A 1 131 ? -7.672 -10.477 -2.992 1 98.44 131 ALA A N 1
ATOM 1052 C CA . ALA A 1 131 ? -6.375 -10.656 -2.346 1 98.44 131 ALA A CA 1
ATOM 1053 C C . ALA A 1 131 ? -5.645 -11.875 -2.902 1 98.44 131 ALA A C 1
ATOM 1055 O O . ALA A 1 131 ? -4.441 -11.82 -3.168 1 98.44 131 ALA A O 1
ATOM 1056 N N . ASP A 1 132 ? -6.367 -12.922 -3.117 1 98.56 132 ASP A N 1
ATOM 1057 C CA . ASP A 1 132 ? -5.777 -14.156 -3.629 1 98.56 132 ASP A CA 1
ATOM 1058 C C . ASP A 1 132 ? -5.398 -14.016 -5.102 1 98.56 132 ASP A C 1
ATOM 1060 O O . ASP A 1 132 ? -4.391 -14.57 -5.543 1 98.56 132 ASP A O 1
ATOM 1064 N N . LEU A 1 133 ? -6.242 -13.344 -5.855 1 97.69 133 LEU A N 1
ATOM 1065 C CA . LEU A 1 133 ? -5.918 -13.109 -7.258 1 97.69 133 LEU A CA 1
ATOM 1066 C C . LEU A 1 133 ? -4.621 -12.32 -7.391 1 97.69 133 LEU A C 1
ATOM 1068 O O . LEU A 1 133 ? -3.756 -12.664 -8.195 1 97.69 133 LEU A O 1
ATOM 1072 N N . LEU A 1 134 ? -4.531 -11.281 -6.59 1 97.81 134 LEU A N 1
ATOM 1073 C CA . LEU A 1 134 ? -3.34 -10.445 -6.633 1 97.81 134 LEU A CA 1
ATOM 1074 C C . LEU A 1 134 ? -2.113 -11.211 -6.152 1 97.81 134 LEU A C 1
ATOM 1076 O O . LEU A 1 134 ? -1.052 -11.148 -6.777 1 97.81 134 LEU A O 1
ATOM 1080 N N . ALA A 1 135 ? -2.258 -11.93 -5.062 1 98.25 135 ALA A N 1
ATOM 1081 C CA . ALA A 1 135 ? -1.152 -12.719 -4.523 1 98.25 135 ALA A CA 1
ATOM 1082 C C . ALA A 1 135 ? -0.637 -13.719 -5.555 1 98.25 135 ALA A C 1
ATOM 1084 O O . ALA A 1 135 ? 0.574 -13.875 -5.727 1 98.25 135 ALA A O 1
ATOM 1085 N N . ALA A 1 136 ? -1.552 -14.375 -6.219 1 98.25 136 ALA A N 1
ATOM 1086 C CA . ALA A 1 136 ? -1.16 -15.344 -7.238 1 98.25 136 ALA A CA 1
ATOM 1087 C C . ALA A 1 136 ? -0.321 -14.68 -8.328 1 98.25 136 ALA A C 1
ATOM 1089 O O . ALA A 1 136 ? 0.722 -15.211 -8.727 1 98.25 136 ALA A O 1
ATOM 1090 N N . CYS A 1 137 ? -0.771 -13.547 -8.805 1 96.81 137 CYS A N 1
ATOM 1091 C CA . CYS A 1 137 ? -0.029 -12.812 -9.82 1 96.81 137 CYS A CA 1
ATOM 1092 C C . CYS A 1 137 ? 1.363 -12.445 -9.32 1 96.81 137 CYS A C 1
ATOM 1094 O O . CYS A 1 137 ? 2.346 -12.586 -10.047 1 96.81 137 CYS A O 1
ATOM 1096 N N . GLU A 1 138 ? 1.466 -12 -8.117 1 97.38 138 GLU A N 1
ATOM 1097 C CA . GLU A 1 138 ? 2.709 -11.477 -7.559 1 97.38 138 GLU A CA 1
ATOM 1098 C C . GLU A 1 138 ? 3.711 -12.594 -7.289 1 97.38 138 GLU A C 1
ATOM 1100 O O . GLU A 1 138 ? 4.922 -12.359 -7.285 1 97.38 138 GLU A O 1
ATOM 1105 N N . PHE A 1 139 ? 3.211 -13.812 -7.02 1 98.19 139 PHE A N 1
ATOM 1106 C CA . PHE A 1 139 ? 4.109 -14.953 -6.852 1 98.19 139 PHE A CA 1
ATOM 1107 C C . PHE A 1 139 ? 4.473 -15.555 -8.203 1 98.19 139 PHE A C 1
ATOM 1109 O O . PHE A 1 139 ? 5.602 -16 -8.398 1 98.19 139 PHE A O 1
ATOM 1116 N N . GLU A 1 140 ? 3.525 -15.516 -9.18 1 97.69 140 GLU A N 1
ATOM 1117 C CA . GLU A 1 140 ? 3.779 -16.078 -10.508 1 97.69 140 GLU A CA 1
ATOM 1118 C C . GLU A 1 140 ? 4.859 -15.281 -11.242 1 97.69 140 GLU A C 1
ATOM 1120 O O . GLU A 1 140 ? 5.676 -15.859 -11.961 1 97.69 140 GLU A O 1
ATOM 1125 N N . GLN A 1 141 ? 4.922 -14 -11.07 1 96.44 141 GLN A N 1
ATOM 1126 C CA . GLN A 1 141 ? 5.809 -13.125 -11.836 1 96.44 141 GLN A CA 1
ATOM 1127 C C . GLN A 1 141 ? 7.273 -13.445 -11.562 1 96.44 141 GLN A C 1
ATOM 1129 O O . GLN A 1 141 ? 8.031 -13.727 -12.492 1 96.44 141 GLN A O 1
ATOM 1134 N N . PRO A 1 142 ? 7.73 -13.453 -10.297 1 97.75 142 PRO A N 1
ATOM 1135 C CA . PRO A 1 142 ? 9.133 -13.82 -10.086 1 97.75 142 PRO A CA 1
ATOM 1136 C C . PRO A 1 142 ? 9.43 -15.266 -10.461 1 97.75 142 PRO A C 1
ATOM 1138 O O . PRO A 1 142 ? 10.547 -15.586 -10.875 1 97.75 142 PRO A O 1
ATOM 1141 N N . SER A 1 143 ? 8.445 -16.125 -10.305 1 97.69 143 SER A N 1
ATOM 1142 C CA . SER A 1 143 ? 8.617 -17.5 -10.734 1 97.69 143 SER A CA 1
ATOM 1143 C C . SER A 1 143 ? 8.883 -17.594 -12.234 1 97.69 143 SER A C 1
ATOM 1145 O O . SER A 1 143 ? 9.727 -18.375 -12.68 1 97.69 143 SER A O 1
ATOM 1147 N N . ALA A 1 144 ? 8.172 -16.812 -13.023 1 95.94 144 ALA A N 1
ATOM 1148 C CA . ALA A 1 144 ? 8.391 -16.75 -14.469 1 95.94 144 ALA A CA 1
ATOM 1149 C C . ALA A 1 144 ? 9.812 -16.297 -14.789 1 95.94 144 ALA A C 1
ATOM 1151 O O . ALA A 1 144 ? 10.344 -16.625 -15.852 1 95.94 144 ALA A O 1
ATOM 1152 N N . GLY A 1 145 ? 10.383 -15.531 -13.844 1 96 145 GLY A N 1
ATOM 1153 C CA . GLY A 1 145 ? 11.742 -15.055 -14.031 1 96 145 GLY A CA 1
ATOM 1154 C C . GLY A 1 145 ? 12.797 -16.016 -13.5 1 96 145 GLY A C 1
ATOM 1155 O O . GLY A 1 145 ? 13.984 -15.703 -13.508 1 96 145 GLY A O 1
ATOM 1156 N N . GLY A 1 146 ? 12.336 -17.078 -12.945 1 96.81 146 GLY A N 1
ATOM 1157 C CA . GLY A 1 146 ? 13.289 -18.109 -12.539 1 96.81 146 GLY A CA 1
ATOM 1158 C C . GLY A 1 146 ? 13.352 -18.297 -11.039 1 96.81 146 GLY A C 1
ATOM 1159 O O . GLY A 1 146 ? 14.055 -19.188 -10.547 1 96.81 146 GLY A O 1
ATOM 1160 N N . TYR A 1 147 ? 12.719 -17.453 -10.258 1 98.19 147 TYR A N 1
ATOM 1161 C CA . TYR A 1 147 ? 12.695 -17.641 -8.812 1 98.19 147 TYR A CA 1
ATOM 1162 C C . TYR A 1 147 ? 11.969 -18.922 -8.438 1 98.19 147 TYR A C 1
ATOM 1164 O O . TYR A 1 147 ? 10.875 -19.188 -8.945 1 98.19 147 TYR A O 1
ATOM 1172 N N . LYS A 1 148 ? 12.523 -19.672 -7.551 1 98 148 LYS A N 1
ATOM 1173 C CA . LYS A 1 148 ? 11.922 -20.938 -7.137 1 98 148 LYS A CA 1
ATOM 1174 C C . LYS A 1 148 ? 11.039 -20.75 -5.906 1 98 148 LYS A C 1
ATOM 1176 O O . LYS A 1 148 ? 11.547 -20.5 -4.809 1 98 148 LYS A O 1
ATOM 1181 N N . LEU A 1 149 ? 9.742 -20.969 -6.09 1 98.56 149 LEU A N 1
ATOM 1182 C CA . LEU A 1 149 ? 8.789 -20.859 -4.992 1 98.56 149 LEU A CA 1
ATOM 1183 C C . LEU A 1 149 ? 8.852 -22.094 -4.102 1 98.56 149 LEU A C 1
ATOM 1185 O O . LEU A 1 149 ? 9.07 -23.203 -4.59 1 98.56 149 LEU A O 1
ATOM 1189 N N . LYS A 1 150 ? 8.602 -21.891 -2.836 1 98.25 150 LYS A N 1
ATOM 1190 C CA . LYS A 1 150 ? 8.578 -22.984 -1.873 1 98.25 150 LYS A CA 1
ATOM 1191 C C . LYS A 1 150 ? 7.262 -23.766 -1.953 1 98.25 150 LYS A C 1
ATOM 1193 O O . LYS A 1 150 ? 6.25 -23.234 -2.414 1 98.25 150 LYS A O 1
ATOM 1198 N N . ASP A 1 151 ? 7.188 -24.891 -1.38 1 98 151 ASP A N 1
ATOM 1199 C CA . ASP A 1 151 ? 6.078 -25.828 -1.524 1 98 151 ASP A CA 1
ATOM 1200 C C . ASP A 1 151 ? 4.781 -25.234 -0.972 1 98 151 ASP A C 1
ATOM 1202 O O . ASP A 1 151 ? 3.729 -25.328 -1.605 1 98 151 ASP A O 1
ATOM 1206 N N . PRO A 1 152 ? 4.801 -24.656 0.208 1 97.94 152 PRO A N 1
ATOM 1207 C CA . PRO A 1 152 ? 3.537 -24.125 0.738 1 97.94 152 PRO A CA 1
ATOM 1208 C C . PRO A 1 152 ? 2.887 -23.109 -0.187 1 97.94 152 PRO A C 1
ATOM 1210 O O . PRO A 1 152 ? 1.66 -23.062 -0.301 1 97.94 152 PRO A O 1
ATOM 1213 N N . VAL A 1 153 ? 3.684 -22.281 -0.837 1 98.62 153 VAL A N 1
ATOM 1214 C CA . VAL A 1 153 ? 3.148 -21.281 -1.756 1 98.62 153 VAL A CA 1
ATOM 1215 C C . VAL A 1 153 ? 2.693 -21.969 -3.047 1 98.62 153 VAL A C 1
ATOM 1217 O O . VAL A 1 153 ? 1.666 -21.594 -3.621 1 98.62 153 VAL A O 1
ATOM 1220 N N . LEU A 1 154 ? 3.459 -22.969 -3.482 1 98.5 154 LEU A N 1
ATOM 1221 C CA . LEU A 1 154 ? 3.062 -23.719 -4.668 1 98.5 154 LEU A CA 1
ATOM 1222 C C . LEU A 1 154 ? 1.714 -24.406 -4.457 1 98.5 154 LEU A C 1
ATOM 1224 O O . LEU A 1 154 ? 0.856 -24.375 -5.344 1 98.5 154 LEU A O 1
ATOM 1228 N N . ASP A 1 155 ? 1.556 -25 -3.291 1 98.44 155 ASP A N 1
ATOM 1229 C CA . ASP A 1 155 ? 0.287 -25.641 -2.951 1 98.44 155 ASP A CA 1
ATOM 1230 C C . ASP A 1 155 ? -0.854 -24.625 -2.949 1 98.44 155 ASP A C 1
ATOM 1232 O O . ASP A 1 155 ? -1.95 -24.906 -3.434 1 98.44 155 ASP A O 1
ATOM 1236 N N . TYR A 1 156 ? -0.616 -23.5 -2.363 1 98.69 156 TYR A N 1
ATOM 1237 C CA . TYR A 1 156 ? -1.579 -22.406 -2.33 1 98.69 156 TYR A CA 1
ATOM 1238 C C . TYR A 1 156 ? -1.978 -22 -3.74 1 98.69 156 TYR A C 1
ATOM 1240 O O . TYR A 1 156 ? -3.166 -21.859 -4.043 1 98.69 156 TYR A O 1
ATOM 1248 N N . LEU A 1 157 ? -0.971 -21.797 -4.625 1 98.31 157 LEU A N 1
ATOM 1249 C CA . LEU A 1 157 ? -1.246 -21.391 -5.996 1 98.31 157 LEU A CA 1
ATOM 1250 C C . LEU A 1 157 ? -2.082 -22.438 -6.727 1 98.31 157 LEU A C 1
ATOM 1252 O O . LEU A 1 157 ? -2.943 -22.094 -7.539 1 98.31 157 LEU A O 1
ATOM 1256 N N . ALA A 1 158 ? -1.81 -23.656 -6.43 1 98.25 158 ALA A N 1
ATOM 1257 C CA . ALA A 1 158 ? -2.594 -24.734 -7.027 1 98.25 158 ALA A CA 1
ATOM 1258 C C . ALA A 1 158 ? -4.059 -24.641 -6.617 1 98.25 158 ALA A C 1
ATOM 1260 O O . ALA A 1 158 ? -4.957 -24.875 -7.43 1 98.25 158 ALA A O 1
ATOM 1261 N N . ARG A 1 159 ? -4.328 -24.344 -5.348 1 98.25 159 ARG A N 1
ATOM 1262 C CA . ARG A 1 159 ? -5.699 -24.172 -4.871 1 98.25 159 ARG A CA 1
ATOM 1263 C C . ARG A 1 159 ? -6.375 -22.984 -5.547 1 98.25 159 ARG A C 1
ATOM 1265 O O . ARG A 1 159 ? -7.547 -23.062 -5.926 1 98.25 159 ARG A O 1
ATOM 1272 N N . VAL A 1 160 ? -5.66 -21.875 -5.707 1 98.38 160 VAL A N 1
ATOM 1273 C CA . VAL A 1 160 ? -6.211 -20.703 -6.383 1 98.38 160 VAL A CA 1
ATOM 1274 C C . VAL A 1 160 ? -6.562 -21.062 -7.828 1 98.38 160 VAL A C 1
ATOM 1276 O O . VAL A 1 160 ? -7.652 -20.75 -8.305 1 98.38 160 VAL A O 1
ATOM 1279 N N . LYS A 1 161 ? -5.66 -21.703 -8.477 1 97.81 161 LYS A N 1
ATOM 1280 C CA . LYS A 1 161 ? -5.875 -22.125 -9.859 1 97.81 161 LYS A CA 1
ATOM 1281 C C . LYS A 1 161 ? -7.113 -23 -9.984 1 97.81 161 LYS A C 1
ATOM 1283 O O . LYS A 1 161 ? -7.926 -22.812 -10.898 1 97.81 161 LYS A O 1
ATOM 1288 N N . ALA A 1 162 ? -7.23 -23.906 -9.102 1 97.62 162 ALA A N 1
ATOM 1289 C CA . ALA A 1 162 ? -8.359 -24.828 -9.133 1 97.62 162 ALA A CA 1
ATOM 1290 C C . ALA A 1 162 ? -9.68 -24.078 -8.984 1 97.62 162 ALA A C 1
ATOM 1292 O O . ALA A 1 162 ? -10.688 -24.453 -9.602 1 97.62 162 ALA A O 1
ATOM 1293 N N . GLN A 1 163 ? -9.734 -23.062 -8.203 1 96.19 163 GLN A N 1
ATOM 1294 C CA . GLN A 1 163 ? -10.953 -22.297 -7.965 1 96.19 163 GLN A CA 1
ATOM 1295 C C . GLN A 1 163 ? -11.258 -21.375 -9.141 1 96.19 163 GLN A C 1
ATOM 1297 O O . GLN A 1 163 ? -12.422 -21.156 -9.484 1 96.19 163 GLN A O 1
ATOM 1302 N N . ILE A 1 164 ? -10.289 -20.781 -9.766 1 95.12 164 ILE A N 1
ATOM 1303 C CA . ILE A 1 164 ? -10.461 -19.828 -10.852 1 95.12 164 ILE A CA 1
ATOM 1304 C C . ILE A 1 164 ? -10.805 -20.562 -12.141 1 95.12 164 ILE A C 1
ATOM 1306 O O . ILE A 1 164 ? -11.641 -20.094 -12.922 1 95.12 164 ILE A O 1
ATOM 1310 N N . GLY A 1 165 ? -10.133 -21.703 -12.383 1 93.56 165 GLY A N 1
ATOM 1311 C CA . GLY A 1 165 ? -10.414 -22.5 -13.562 1 93.56 165 GLY A CA 1
ATOM 1312 C C . GLY A 1 165 ? -9.5 -22.188 -14.727 1 93.56 165 GLY A C 1
ATOM 1313 O O . GLY A 1 165 ? -8.367 -21.734 -14.539 1 93.56 165 GLY A O 1
ATOM 1314 N N . PRO A 1 166 ? -9.922 -22.391 -15.875 1 91.62 166 PRO A N 1
ATOM 1315 C CA . PRO A 1 166 ? -9.07 -22.359 -17.062 1 91.62 166 PRO A CA 1
ATOM 1316 C C . PRO A 1 166 ? -8.523 -20.969 -17.375 1 91.62 166 PRO A C 1
ATOM 1318 O O . PRO A 1 166 ? -7.473 -20.844 -18 1 91.62 166 PRO A O 1
ATOM 1321 N N . ASP A 1 167 ? -9.172 -19.984 -16.875 1 92.81 167 ASP A N 1
ATOM 1322 C CA . ASP A 1 167 ? -8.75 -18.625 -17.156 1 92.81 167 ASP A CA 1
ATOM 1323 C C . ASP A 1 167 ? -7.457 -18.281 -16.422 1 92.81 167 ASP A C 1
ATOM 1325 O O . ASP A 1 167 ? -6.75 -17.344 -16.781 1 92.81 167 ASP A O 1
ATOM 1329 N N . TYR A 1 168 ? -7.164 -19.016 -15.414 1 95.5 168 TYR A N 1
ATOM 1330 C CA . TYR A 1 168 ? -5.965 -18.75 -14.625 1 95.5 168 TYR A CA 1
ATOM 1331 C C . TYR A 1 168 ? -4.711 -18.828 -15.484 1 95.5 168 TYR A C 1
ATOM 1333 O O . TYR A 1 168 ? -3.91 -17.891 -15.516 1 95.5 168 TYR A O 1
ATOM 1341 N N . ASP A 1 169 ? -4.57 -19.891 -16.219 1 93.62 169 ASP A N 1
ATOM 1342 C CA . ASP A 1 169 ? -3.383 -20.078 -17.047 1 93.62 169 ASP A CA 1
ATOM 1343 C C . ASP A 1 169 ? -3.344 -19.078 -18.203 1 93.62 169 ASP A C 1
ATOM 1345 O O . ASP A 1 169 ? -2.273 -18.609 -18.578 1 93.62 169 ASP A O 1
ATOM 1349 N N . LYS A 1 170 ? -4.5 -18.797 -18.734 1 92.25 170 LYS A N 1
ATOM 1350 C CA . LYS A 1 170 ? -4.582 -17.844 -19.844 1 92.25 170 LYS A CA 1
ATOM 1351 C C . LYS A 1 170 ? -4.035 -16.469 -19.422 1 92.25 170 LYS A C 1
ATOM 1353 O O . LYS A 1 170 ? -3.277 -15.852 -20.172 1 92.25 170 LYS A O 1
ATOM 1358 N N . VAL A 1 171 ? -4.363 -16.078 -18.25 1 90.69 171 VAL A N 1
ATOM 1359 C CA . VAL A 1 171 ? -3.996 -14.742 -17.797 1 90.69 171 VAL A CA 1
ATOM 1360 C C . VAL A 1 171 ? -2.5 -14.695 -17.484 1 90.69 171 VAL A C 1
ATOM 1362 O O . VAL A 1 171 ? -1.857 -13.656 -17.688 1 90.69 171 VAL A O 1
ATOM 1365 N N . HIS A 1 172 ? -1.936 -15.766 -17.109 1 92.81 172 HIS A N 1
ATOM 1366 C CA . HIS A 1 172 ? -0.544 -15.766 -16.672 1 92.81 172 HIS A CA 1
ATOM 1367 C C . HIS A 1 172 ? 0.392 -16.172 -17.797 1 92.81 172 HIS A C 1
ATOM 1369 O O . HIS A 1 172 ? 1.609 -16 -17.703 1 92.81 172 HIS A O 1
ATOM 1375 N N . GLU A 1 173 ? -0.174 -16.594 -18.875 1 91.69 173 GLU A N 1
ATOM 1376 C CA . GLU A 1 173 ? 0.618 -17.109 -19.984 1 91.69 173 GLU A CA 1
ATOM 1377 C C . GLU A 1 173 ? 1.415 -15.984 -20.656 1 91.69 173 GLU A C 1
ATOM 1379 O O . GLU A 1 173 ? 2.561 -16.188 -21.062 1 91.69 173 GLU A O 1
ATOM 1384 N N . ASN A 1 174 ? 0.792 -14.828 -20.797 1 86.69 174 ASN A N 1
ATOM 1385 C CA . ASN A 1 174 ? 1.481 -13.719 -21.438 1 86.69 174 ASN A CA 1
ATOM 1386 C C . ASN A 1 174 ? 2.736 -13.312 -20.672 1 86.69 174 ASN A C 1
ATOM 1388 O O . ASN A 1 174 ? 3.789 -13.086 -21.266 1 86.69 174 ASN A O 1
ATOM 1392 N N . MET A 1 175 ? 2.559 -13.219 -19.438 1 89.06 175 MET A N 1
ATOM 1393 C CA . MET A 1 175 ? 3.705 -12.859 -18.609 1 89.06 175 MET A CA 1
ATOM 1394 C C . MET A 1 175 ? 4.793 -13.922 -18.688 1 89.06 175 MET A C 1
ATOM 1396 O O . MET A 1 175 ? 5.977 -13.602 -18.797 1 89.06 175 MET A O 1
ATOM 1400 N N . LYS A 1 176 ? 4.469 -15.156 -18.656 1 91.75 176 LYS A N 1
ATOM 1401 C CA . LYS A 1 176 ? 5.422 -16.266 -18.734 1 91.75 176 LYS A CA 1
ATOM 1402 C C . LYS A 1 176 ? 6.141 -16.281 -20.078 1 91.75 176 LYS A C 1
ATOM 1404 O O . LYS A 1 176 ? 7.359 -16.469 -20.125 1 91.75 176 LYS A O 1
ATOM 1409 N N . SER A 1 177 ? 5.355 -16.078 -21.125 1 91.94 177 SER A N 1
ATOM 1410 C CA . SER A 1 177 ? 5.93 -16.047 -22.469 1 91.94 177 SER A CA 1
ATOM 1411 C C . SER A 1 177 ? 6.871 -14.859 -22.641 1 91.94 177 SER A C 1
ATOM 1413 O O . SER A 1 177 ? 7.934 -14.984 -23.25 1 91.94 177 SER A O 1
ATOM 1415 N N . PHE A 1 178 ? 6.445 -13.797 -22.094 1 89.44 178 PHE A N 1
ATOM 1416 C CA . PHE A 1 178 ? 7.277 -12.602 -22.172 1 89.44 178 PHE A CA 1
ATOM 1417 C C . PHE A 1 178 ? 8.594 -12.812 -21.438 1 89.44 178 PHE A C 1
ATOM 1419 O O . PHE A 1 178 ? 9.664 -12.461 -21.938 1 89.44 178 PHE A O 1
ATOM 1426 N N . ALA A 1 179 ? 8.547 -13.32 -20.266 1 90.56 179 ALA A N 1
ATOM 1427 C CA . ALA A 1 179 ? 9.75 -13.602 -19.484 1 90.56 179 ALA A CA 1
ATOM 1428 C C . ALA A 1 179 ? 10.695 -14.523 -20.25 1 90.56 179 ALA A C 1
ATOM 1430 O O . ALA A 1 179 ? 11.906 -14.305 -20.266 1 90.56 179 ALA A O 1
ATOM 1431 N N . GLN A 1 180 ? 10.148 -15.5 -20.875 1 92.25 180 GLN A N 1
ATOM 1432 C CA . GLN A 1 180 ? 10.945 -16.438 -21.641 1 92.25 180 GLN A CA 1
ATOM 1433 C C . GLN A 1 180 ? 11.641 -15.75 -22.812 1 92.25 180 GLN A C 1
ATOM 1435 O O . GLN A 1 180 ? 12.812 -16.031 -23.094 1 92.25 180 GLN A O 1
ATOM 1440 N N . LYS A 1 181 ? 10.891 -14.867 -23.422 1 90.5 181 LYS A N 1
ATOM 1441 C CA . LYS A 1 181 ? 11.461 -14.102 -24.516 1 90.5 181 LYS A CA 1
ATOM 1442 C C . LYS A 1 181 ? 12.625 -13.25 -24.047 1 90.5 181 LYS A C 1
ATOM 1444 O O . LYS A 1 181 ? 13.641 -13.141 -24.75 1 90.5 181 LYS A O 1
ATOM 1449 N N . CYS A 1 182 ? 12.5 -12.688 -22.906 1 90.38 182 CYS A N 1
ATOM 1450 C CA . CYS A 1 182 ? 13.523 -11.797 -22.375 1 90.38 182 CYS A CA 1
ATOM 1451 C C . CYS A 1 182 ? 14.758 -12.57 -21.938 1 90.38 182 CYS A C 1
ATOM 1453 O O . CYS A 1 182 ? 15.875 -12.047 -21.969 1 90.38 182 CYS A O 1
ATOM 1455 N N . MET A 1 183 ? 14.602 -13.734 -21.594 1 90.38 183 MET A N 1
ATOM 1456 C CA . MET A 1 183 ? 15.688 -14.492 -20.984 1 90.38 183 MET A CA 1
ATOM 1457 C C . MET A 1 183 ? 16.438 -15.305 -22.047 1 90.38 183 MET A C 1
ATOM 1459 O O . MET A 1 183 ? 17.5 -15.867 -21.766 1 90.38 183 MET A O 1
ATOM 1463 N N . ASN A 1 184 ? 15.891 -15.406 -23.156 1 82.88 184 ASN A N 1
ATOM 1464 C CA . ASN A 1 184 ? 16.562 -16.078 -24.266 1 82.88 184 ASN A CA 1
ATOM 1465 C C . ASN A 1 184 ? 17.344 -15.102 -25.125 1 82.88 184 ASN A C 1
ATOM 1467 O O . ASN A 1 184 ? 16.859 -14.031 -25.469 1 82.88 184 ASN A O 1
ATOM 1471 N N . MET B 1 1 ? -11.859 0.292 37.906 1 24.89 1 MET B N 1
ATOM 1472 C CA . MET B 1 1 ? -11.344 -0.834 37.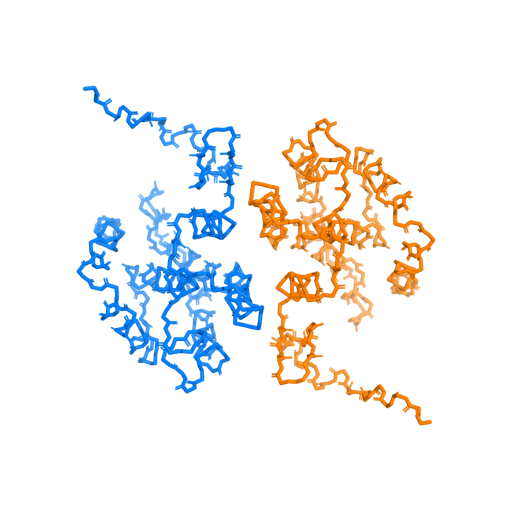125 1 24.89 1 MET B CA 1
ATOM 1473 C C . MET B 1 1 ? -10.445 -0.35 36 1 24.89 1 MET B C 1
ATOM 1475 O O . MET B 1 1 ? -10.914 0.301 35.062 1 24.89 1 MET B O 1
ATOM 1479 N N . LYS B 1 2 ? -9.141 0.002 36.156 1 27.19 2 LYS B N 1
ATOM 1480 C CA . LYS B 1 2 ? -8.117 0.822 35.5 1 27.19 2 LYS B CA 1
ATOM 1481 C C . LYS B 1 2 ? -7.586 0.143 34.25 1 27.19 2 LYS B C 1
ATOM 1483 O O . LYS B 1 2 ? -7.328 -1.062 34.25 1 27.19 2 LYS B O 1
ATOM 1488 N N . GLY B 1 3 ? -7.992 0.496 33.062 1 30.34 3 GLY B N 1
ATOM 1489 C CA . GLY B 1 3 ? -7.766 -0.105 31.766 1 30.34 3 GLY B CA 1
ATOM 1490 C C . GLY B 1 3 ? -6.32 -0.51 31.547 1 30.34 3 GLY B C 1
ATOM 1491 O O . GLY B 1 3 ? -5.422 0.333 31.578 1 30.34 3 GLY B O 1
ATOM 1492 N N . GLN B 1 4 ? -5.773 -1.62 32.125 1 30.23 4 GLN B N 1
ATOM 1493 C CA . GLN B 1 4 ? -4.449 -2.227 32.031 1 30.23 4 GLN B CA 1
ATOM 1494 C C . GLN B 1 4 ? -3.898 -2.139 30.625 1 30.23 4 GLN B C 1
ATOM 1496 O O . GLN B 1 4 ? -4.324 -2.883 29.734 1 30.23 4 GLN B O 1
ATOM 1501 N N . HIS B 1 5 ? -3.617 -0.981 30.156 1 34.28 5 HIS B N 1
ATOM 1502 C CA . HIS B 1 5 ? -2.742 -0.707 29.016 1 34.28 5 HIS B CA 1
ATOM 1503 C C . HIS B 1 5 ? -1.524 -1.624 29.031 1 34.28 5 HIS B C 1
ATOM 1505 O O . HIS B 1 5 ? -0.659 -1.506 29.891 1 34.28 5 HIS B O 1
ATOM 1511 N N . LEU B 1 6 ? -1.71 -2.963 29.016 1 33.69 6 LEU B N 1
ATOM 1512 C CA . LEU B 1 6 ? -0.569 -3.873 29 1 33.69 6 LEU B CA 1
ATOM 1513 C C . LEU B 1 6 ? 0.638 -3.223 28.328 1 33.69 6 LEU B C 1
ATOM 1515 O O . LEU B 1 6 ? 0.576 -2.844 27.156 1 33.69 6 LEU B O 1
ATOM 1519 N N . LYS B 1 7 ? 1.402 -2.629 29.062 1 33.47 7 LYS B N 1
ATOM 1520 C CA . LYS B 1 7 ? 2.756 -2.158 28.797 1 33.47 7 LYS B CA 1
ATOM 1521 C C . LYS B 1 7 ? 3.557 -3.205 28.016 1 33.47 7 LYS B C 1
ATOM 1523 O O . LYS B 1 7 ? 4.199 -4.07 28.625 1 33.47 7 LYS B O 1
ATOM 1528 N N . LYS B 1 8 ? 3.049 -3.873 27.078 1 37.66 8 LYS B N 1
ATOM 1529 C CA . LYS B 1 8 ? 3.932 -4.797 26.375 1 37.66 8 LYS B CA 1
ATOM 1530 C C . LYS B 1 8 ? 5.285 -4.148 26.094 1 37.66 8 LYS B C 1
ATOM 1532 O O . LYS B 1 8 ? 5.348 -2.984 25.688 1 37.66 8 LYS B O 1
ATOM 1537 N N . SER B 1 9 ? 6.363 -4.59 26.719 1 34.06 9 SER B N 1
ATOM 1538 C CA . SER B 1 9 ? 7.742 -4.141 26.562 1 34.06 9 SER B CA 1
ATOM 1539 C C . SER B 1 9 ? 8.102 -3.967 25.094 1 34.06 9 SER B C 1
ATOM 1541 O O . SER B 1 9 ? 7.516 -4.617 24.234 1 34.06 9 SER B O 1
ATOM 1543 N N . PHE B 1 10 ? 8.703 -2.781 24.734 1 35.34 10 PHE B N 1
ATOM 1544 C CA . PHE B 1 10 ? 9.281 -2.457 23.438 1 35.34 10 PHE B CA 1
ATOM 1545 C C . PHE B 1 10 ? 9.906 -3.691 22.797 1 35.34 10 PHE B C 1
ATOM 1547 O O . PHE B 1 10 ? 9.961 -3.801 21.562 1 35.34 10 PHE B O 1
ATOM 1554 N N . ALA B 1 11 ? 10.57 -4.516 23.562 1 36.25 11 ALA B N 1
ATOM 1555 C CA . ALA B 1 11 ? 11.352 -5.676 23.125 1 36.25 11 ALA B CA 1
ATOM 1556 C C . ALA B 1 11 ? 10.477 -6.672 22.375 1 36.25 11 ALA B C 1
ATOM 1558 O O . ALA B 1 11 ? 10.969 -7.426 21.531 1 36.25 11 ALA B O 1
ATOM 1559 N N . ASP B 1 12 ? 9.344 -6.883 22.953 1 37.47 12 ASP B N 1
ATOM 1560 C CA . ASP B 1 12 ? 8.5 -7.891 22.328 1 37.47 12 ASP B CA 1
ATOM 1561 C C . ASP B 1 12 ? 7.875 -7.363 21.031 1 37.47 12 ASP B C 1
ATOM 1563 O O . ASP B 1 12 ? 7.059 -8.047 20.406 1 37.47 12 ASP B O 1
ATOM 1567 N N . ILE B 1 13 ? 7.98 -6.074 20.859 1 35.16 13 ILE B N 1
ATOM 1568 C CA . ILE B 1 13 ? 7.625 -5.473 19.578 1 35.16 13 ILE B CA 1
ATOM 1569 C C . ILE B 1 13 ? 8.664 -5.848 18.516 1 35.16 13 ILE B C 1
ATOM 1571 O O . ILE B 1 13 ? 9.828 -5.434 18.609 1 35.16 13 ILE B O 1
ATOM 1575 N N . ASN B 1 14 ? 8.852 -7.078 18.109 1 36 14 ASN B N 1
ATOM 1576 C CA . ASN B 1 14 ? 9.672 -7.391 16.938 1 36 14 ASN B CA 1
ATOM 1577 C C . ASN B 1 14 ? 9.578 -6.301 15.875 1 36 14 ASN B C 1
ATOM 1579 O O . ASN B 1 14 ? 8.508 -6.062 15.32 1 36 14 ASN B O 1
ATOM 1583 N N . PRO B 1 15 ? 10.32 -5.316 15.992 1 38.56 15 PRO B N 1
ATOM 1584 C CA . PRO B 1 15 ? 10.336 -4.172 15.07 1 38.56 15 PRO B CA 1
ATOM 1585 C C . PRO B 1 15 ? 9.953 -4.559 13.641 1 38.56 15 PRO B C 1
ATOM 1587 O O . PRO B 1 15 ? 9.555 -3.697 12.852 1 38.56 15 PRO B O 1
ATOM 1590 N N . PHE B 1 16 ? 10.391 -5.73 13.297 1 39.41 16 PHE B N 1
ATOM 1591 C CA . PHE B 1 16 ? 9.977 -6.277 12.008 1 39.41 16 PHE B CA 1
ATOM 1592 C C . PHE B 1 16 ? 8.57 -6.855 12.094 1 39.41 16 PHE B C 1
ATOM 1594 O O . PHE B 1 16 ? 7.988 -7.254 11.078 1 39.41 16 PHE B O 1
ATOM 1601 N N . LYS B 1 17 ? 8.188 -7.113 13.398 1 46.66 17 LYS B N 1
ATOM 1602 C CA . LYS B 1 17 ? 6.84 -7.617 13.656 1 46.66 17 LYS B CA 1
ATOM 1603 C C . LYS B 1 17 ? 5.82 -6.48 13.672 1 46.66 17 LYS B C 1
ATOM 1605 O O . LYS B 1 17 ? 5.949 -5.535 14.461 1 46.66 17 LYS B O 1
ATOM 1610 N N . LYS B 1 18 ? 5.246 -6.168 12.703 1 55.44 18 LYS B N 1
ATOM 1611 C CA . LYS B 1 18 ? 4.211 -5.152 12.547 1 55.44 18 LYS B CA 1
ATOM 1612 C C . LYS B 1 18 ? 3.258 -5.152 13.742 1 55.44 18 LYS B C 1
ATOM 1614 O O . LYS B 1 18 ? 2.783 -6.207 14.164 1 55.44 18 LYS B O 1
ATOM 1619 N N . ILE B 1 19 ? 3.441 -4.203 14.727 1 59.31 19 ILE B N 1
ATOM 1620 C CA . ILE B 1 19 ? 2.504 -3.902 15.805 1 59.31 19 ILE B CA 1
ATOM 1621 C C . ILE B 1 19 ? 1.093 -3.771 15.234 1 59.31 19 ILE B C 1
ATOM 1623 O O . ILE B 1 19 ? 0.884 -3.1 14.219 1 59.31 19 ILE B O 1
ATOM 1627 N N . PRO B 1 20 ? 0.301 -4.652 15.859 1 69.75 20 PRO B N 1
ATOM 1628 C CA . PRO B 1 20 ? -1.076 -4.492 15.383 1 69.75 20 PRO B CA 1
ATOM 1629 C C . PRO B 1 20 ? -1.573 -3.053 15.492 1 69.75 20 PRO B C 1
ATOM 1631 O O . PRO B 1 20 ? -1.334 -2.385 16.5 1 69.75 20 PRO B O 1
ATOM 1634 N N . VAL B 1 21 ? -2.111 -2.684 14.492 1 79.69 21 VAL B N 1
ATOM 1635 C CA . VAL B 1 21 ? -2.695 -1.346 14.461 1 79.69 21 VAL B CA 1
ATOM 1636 C C . VAL B 1 21 ? -4.113 -1.387 15.016 1 79.69 21 VAL B C 1
ATOM 1638 O O . VAL B 1 21 ? -4.594 -0.402 15.586 1 79.69 21 VAL B O 1
ATOM 1641 N N . VAL B 1 22 ? -4.766 -2.596 14.875 1 89.44 22 VAL B N 1
ATOM 1642 C CA . VAL B 1 22 ? -6.121 -2.758 15.391 1 89.44 22 VAL B CA 1
ATOM 1643 C C . VAL B 1 22 ? -6.258 -4.125 16.047 1 89.44 22 VAL B C 1
ATOM 1645 O O . VAL B 1 22 ? -5.789 -5.133 15.523 1 89.44 22 VAL B O 1
ATOM 1648 N N . GLN B 1 23 ? -6.863 -4.121 17.234 1 89.62 23 GLN B N 1
ATOM 1649 C CA . GLN B 1 23 ? -7.363 -5.32 17.906 1 89.62 23 GLN B CA 1
ATOM 1650 C C . GLN B 1 23 ? -8.828 -5.156 18.312 1 89.62 23 GLN B C 1
ATOM 1652 O O . GLN B 1 23 ? -9.156 -4.328 19.156 1 89.62 23 GLN B O 1
ATOM 1657 N N . ASP B 1 24 ? -9.664 -5.836 17.719 1 91.56 24 ASP B N 1
ATOM 1658 C CA . ASP B 1 24 ? -11.102 -5.824 17.984 1 91.56 24 ASP B CA 1
ATOM 1659 C C . ASP B 1 24 ? -11.633 -7.242 18.188 1 91.56 24 ASP B C 1
ATOM 1661 O O . ASP B 1 24 ? -11.961 -7.93 17.219 1 91.56 24 ASP B O 1
ATOM 1665 N N . GLY B 1 25 ? -11.711 -7.707 19.484 1 91.31 25 GLY B N 1
ATOM 1666 C CA . GLY B 1 25 ? -11.977 -9.109 19.75 1 91.31 25 GLY B CA 1
ATOM 1667 C C . GLY B 1 25 ? -10.906 -10.039 19.203 1 91.31 25 GLY B C 1
ATOM 1668 O O . GLY B 1 25 ? -9.719 -9.875 19.516 1 91.31 25 GLY B O 1
ATOM 1669 N N . ASN B 1 26 ? -11.328 -10.883 18.312 1 88.69 26 ASN B N 1
ATOM 1670 C CA . ASN B 1 26 ? -10.391 -11.844 17.734 1 88.69 26 ASN B CA 1
ATOM 1671 C C . ASN B 1 26 ? -9.766 -11.32 16.438 1 88.69 26 ASN B C 1
ATOM 1673 O O . ASN B 1 26 ? -8.875 -11.953 15.875 1 88.69 26 ASN B O 1
ATOM 1677 N N . LEU B 1 27 ? -10.219 -10.125 16.156 1 91.06 27 LEU B N 1
ATOM 1678 C CA . LEU B 1 27 ? -9.703 -9.562 14.906 1 91.06 27 LEU B CA 1
ATOM 1679 C C . LEU B 1 27 ? -8.43 -8.758 15.156 1 91.06 27 LEU B C 1
ATOM 1681 O O . LEU B 1 27 ? -8.422 -7.844 15.984 1 91.06 27 LEU B O 1
ATOM 1685 N N . LEU B 1 28 ? -7.395 -9.164 14.469 1 91 28 LEU B N 1
ATOM 1686 C CA . LEU B 1 28 ? -6.125 -8.445 14.477 1 91 28 LEU B CA 1
ATOM 1687 C C . LEU B 1 28 ? -5.789 -7.926 13.078 1 91 28 LEU B C 1
ATOM 1689 O O . LEU B 1 28 ? -5.898 -8.664 12.094 1 91 28 LEU B O 1
ATOM 1693 N N . ILE B 1 29 ? -5.496 -6.664 13 1 93.19 29 ILE B N 1
ATOM 1694 C CA . ILE B 1 29 ? -5.059 -6.051 11.75 1 93.19 29 ILE B CA 1
ATOM 1695 C C . ILE B 1 29 ? -3.699 -5.383 11.953 1 93.19 29 ILE B C 1
ATOM 1697 O O . ILE B 1 29 ? -3.549 -4.512 12.812 1 93.19 29 ILE B O 1
ATOM 1701 N N . ILE B 1 30 ? -2.736 -5.734 11.164 1 90.94 30 ILE B N 1
ATOM 1702 C CA . ILE B 1 30 ? -1.382 -5.234 11.367 1 90.94 30 ILE B CA 1
ATOM 1703 C C . ILE B 1 30 ? -1.105 -4.078 10.414 1 90.94 30 ILE B C 1
ATOM 1705 O O . ILE B 1 30 ? -0.134 -3.338 10.586 1 90.94 30 ILE B O 1
ATOM 1709 N N . GLU B 1 31 ? -1.882 -3.994 9.406 1 93.56 31 GLU B N 1
ATOM 1710 C CA . GLU B 1 31 ? -1.688 -2.92 8.438 1 93.56 31 GLU B CA 1
ATOM 1711 C C . GLU B 1 31 ? -2.486 -1.678 8.82 1 93.56 31 GLU B C 1
ATOM 1713 O O . GLU B 1 31 ? -3.709 -1.74 8.961 1 93.56 31 GLU B O 1
ATOM 1718 N N . SER B 1 32 ? -1.858 -0.546 8.82 1 94.12 32 SER B N 1
ATOM 1719 C CA . SER B 1 32 ? -2.475 0.693 9.281 1 94.12 32 SER B CA 1
ATOM 1720 C C . SER B 1 32 ? -3.637 1.103 8.391 1 94.12 32 SER B C 1
ATOM 1722 O O . SER B 1 32 ? -4.719 1.431 8.875 1 94.12 32 SER B O 1
ATOM 1724 N N . CYS B 1 33 ? -3.432 1.058 7.055 1 97.19 33 CYS B N 1
ATOM 1725 C CA . CYS B 1 33 ? -4.484 1.496 6.145 1 97.19 33 CYS B CA 1
ATOM 1726 C C . CYS B 1 33 ? -5.699 0.578 6.23 1 97.19 33 CYS B C 1
ATOM 1728 O O . CYS B 1 33 ? -6.836 1.047 6.23 1 97.19 33 CYS B O 1
ATOM 1730 N N . ALA B 1 34 ? -5.477 -0.694 6.336 1 97.19 34 ALA B N 1
ATOM 1731 C CA . ALA B 1 34 ? -6.574 -1.639 6.516 1 97.19 34 ALA B CA 1
ATOM 1732 C C . ALA B 1 34 ? -7.297 -1.395 7.84 1 97.19 34 ALA B C 1
ATOM 1734 O O . ALA B 1 34 ? -8.523 -1.485 7.91 1 97.19 34 ALA B O 1
ATOM 1735 N N . GLY B 1 35 ? -6.504 -1.126 8.836 1 96.62 35 GLY B N 1
ATOM 1736 C CA . GLY B 1 35 ? -7.094 -0.784 10.125 1 96.62 35 GLY B CA 1
ATOM 1737 C C . GLY B 1 35 ? -7.973 0.452 10.062 1 96.62 35 GLY B C 1
ATOM 1738 O O . GLY B 1 35 ? -9.062 0.474 10.641 1 96.62 35 GLY B O 1
ATOM 1739 N N . LEU B 1 36 ? -7.539 1.467 9.398 1 97.12 36 LEU B N 1
ATOM 1740 C CA . LEU B 1 36 ? -8.312 2.693 9.234 1 97.12 36 LEU B CA 1
ATOM 1741 C C . LEU B 1 36 ? -9.625 2.416 8.516 1 97.12 36 LEU B C 1
ATOM 1743 O O . LEU B 1 36 ? -10.68 2.906 8.93 1 97.12 36 LEU B O 1
ATOM 1747 N N . ARG B 1 37 ? -9.562 1.633 7.414 1 98.06 37 ARG B N 1
ATOM 1748 C CA . ARG B 1 37 ? -10.773 1.261 6.688 1 98.06 37 ARG B CA 1
ATOM 1749 C C . ARG B 1 37 ? -11.758 0.524 7.598 1 98.06 37 ARG B C 1
ATOM 1751 O O . ARG B 1 37 ? -12.953 0.811 7.59 1 98.06 37 ARG B O 1
ATOM 1758 N N . TYR B 1 38 ? -11.25 -0.373 8.414 1 97.56 38 TYR B N 1
ATOM 1759 C CA . TYR B 1 38 ? -12.078 -1.179 9.305 1 97.56 38 TYR B CA 1
ATOM 1760 C C . TYR B 1 38 ? -12.758 -0.308 10.352 1 97.56 38 TYR B C 1
ATOM 1762 O O . TYR B 1 38 ? -13.969 -0.397 10.555 1 97.56 38 TYR B O 1
ATOM 1770 N N . ILE B 1 39 ? -11.953 0.524 11.008 1 97.19 39 ILE B N 1
ATOM 1771 C CA . ILE B 1 39 ? -12.469 1.384 12.07 1 97.19 39 ILE B CA 1
ATOM 1772 C C . ILE B 1 39 ? -13.531 2.318 11.508 1 97.19 39 ILE B C 1
ATOM 1774 O O . ILE B 1 39 ? -14.602 2.475 12.102 1 97.19 39 ILE B O 1
ATOM 1778 N N . ALA B 1 40 ? -13.258 2.91 10.352 1 97.56 40 ALA B N 1
ATOM 1779 C CA . ALA B 1 40 ? -14.227 3.814 9.734 1 97.56 40 ALA B CA 1
ATOM 1780 C C . ALA B 1 40 ? -15.5 3.07 9.344 1 97.56 40 ALA B C 1
ATOM 1782 O O . ALA B 1 40 ? -16.609 3.578 9.531 1 97.56 40 ALA B O 1
ATOM 1783 N N . GLY B 1 41 ? -15.352 1.905 8.742 1 96.06 41 GLY B N 1
ATOM 1784 C CA . GLY B 1 41 ? -16.5 1.107 8.336 1 96.06 41 GLY B CA 1
ATOM 1785 C C . GLY B 1 41 ? -17.328 0.625 9.508 1 96.06 41 GLY B C 1
ATOM 1786 O O . GLY B 1 41 ? -18.562 0.566 9.422 1 96.06 41 GLY B O 1
ATOM 1787 N N . GLN B 1 42 ? -16.625 0.337 10.609 1 95.38 42 GLN B N 1
ATOM 1788 C CA . GLN B 1 42 ? -17.281 -0.287 11.766 1 95.38 42 GLN B CA 1
ATOM 1789 C C . GLN B 1 42 ? -17.906 0.762 12.68 1 95.38 42 GLN B C 1
ATOM 1791 O O . GLN B 1 42 ? -18.984 0.547 13.227 1 95.38 42 GLN B O 1
ATOM 1796 N N . TYR B 1 43 ? -17.25 1.905 12.766 1 95.12 43 TYR B N 1
ATOM 1797 C CA 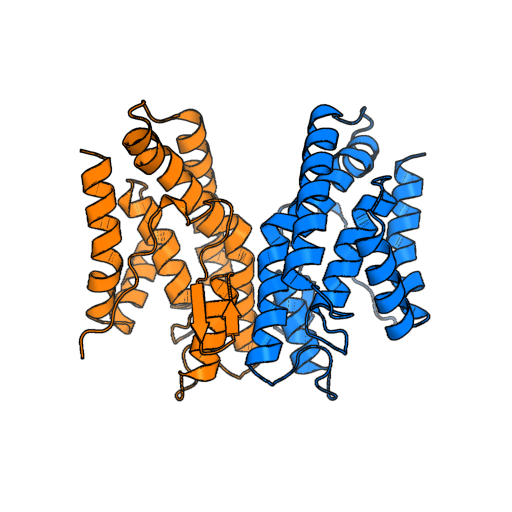. TYR B 1 43 ? -17.625 2.768 13.883 1 95.12 43 TYR B CA 1
ATOM 1798 C C . TYR B 1 43 ? -18.094 4.129 13.383 1 95.12 43 TYR B C 1
ATOM 1800 O O . TYR B 1 43 ? -18.672 4.91 14.148 1 95.12 43 TYR B O 1
ATOM 1808 N N . ASP B 1 44 ? -17.859 4.457 12.133 1 95 44 ASP B N 1
ATOM 1809 C CA . ASP B 1 44 ? -18.312 5.742 11.609 1 95 44 ASP B CA 1
ATOM 1810 C C . ASP B 1 44 ? -19.734 5.637 11.055 1 95 44 ASP B C 1
ATOM 1812 O O . ASP B 1 44 ? -19.906 5.391 9.859 1 95 44 ASP B O 1
ATOM 1816 N N . GLY B 1 45 ? -20.734 5.949 11.797 1 93 45 GLY B N 1
ATOM 1817 C CA . GLY B 1 45 ? -22.125 5.863 11.398 1 93 45 GLY B CA 1
ATOM 1818 C C . GLY B 1 45 ? -22.516 6.914 10.383 1 93 45 GLY B C 1
ATOM 1819 O O . GLY B 1 45 ? -23.484 6.723 9.625 1 93 45 GLY B O 1
ATOM 1820 N N . SER B 1 46 ? -21.797 7.984 10.297 1 93.75 46 SER B N 1
ATOM 1821 C CA . SER B 1 46 ? -22.125 9.07 9.383 1 93.75 46 SER B CA 1
ATOM 1822 C C . SER B 1 46 ? -21.75 8.719 7.945 1 93.75 46 SER B C 1
ATOM 1824 O O . SER B 1 46 ? -22.297 9.289 6.996 1 93.75 46 SER B O 1
ATOM 1826 N N . GLY B 1 47 ? -20.719 7.926 7.801 1 94.69 47 GLY B N 1
ATOM 1827 C CA . GLY B 1 47 ? -20.219 7.551 6.484 1 94.69 47 GLY B CA 1
ATOM 1828 C C . GLY B 1 47 ? -19.312 8.602 5.871 1 94.69 47 GLY B C 1
ATOM 1829 O O . GLY B 1 47 ? -18.938 8.5 4.699 1 94.69 47 GLY B O 1
ATOM 1830 N N . GLN B 1 48 ? -18.906 9.516 6.621 1 94.31 48 GLN B N 1
ATOM 1831 C CA . GLN B 1 48 ? -18.094 10.609 6.113 1 94.31 48 GLN B CA 1
ATOM 1832 C C . GLN B 1 48 ? -16.656 10.156 5.848 1 94.31 48 GLN B C 1
ATOM 1834 O O . GLN B 1 48 ? -16.062 10.516 4.832 1 94.31 48 GLN B O 1
ATOM 1839 N N . TRP B 1 49 ? -16.156 9.367 6.672 1 97.38 49 TRP B N 1
ATOM 1840 C CA . TRP B 1 49 ? -14.719 9.133 6.719 1 97.38 49 TRP B CA 1
ATOM 1841 C C . TRP B 1 49 ? -14.305 8.055 5.715 1 97.38 49 TRP B C 1
ATOM 1843 O O . TRP B 1 49 ? -13.148 7.996 5.301 1 97.38 49 TRP B O 1
ATOM 1853 N N . TYR B 1 50 ? -15.234 7.215 5.438 1 97.81 50 TYR B N 1
ATOM 1854 C CA . TYR B 1 50 ? -15.055 6.207 4.398 1 97.81 50 TYR B CA 1
ATOM 1855 C C . TYR B 1 50 ? -16.344 6 3.605 1 97.81 50 TYR B C 1
ATOM 1857 O O . TYR B 1 50 ? -17.047 5.016 3.809 1 97.81 50 TYR B O 1
ATOM 1865 N N . PRO B 1 51 ? -16.531 6.918 2.658 1 97.19 51 PRO B N 1
ATOM 1866 C CA . PRO B 1 51 ? -17.844 7.008 2.01 1 97.19 51 PRO B CA 1
ATOM 1867 C C . PRO B 1 51 ? -18.219 5.742 1.24 1 97.19 51 PRO B C 1
ATOM 1869 O O . PRO B 1 51 ? -17.359 5.125 0.61 1 97.19 51 PRO B O 1
ATOM 1872 N N . GLY B 1 52 ? -19.562 5.445 1.19 1 94.75 52 GLY B N 1
ATOM 1873 C CA . GLY B 1 52 ? -20.047 4.234 0.55 1 94.75 52 GLY B CA 1
ATOM 1874 C C . GLY B 1 52 ? -20.141 4.355 -0.959 1 94.75 52 GLY B C 1
ATOM 1875 O O . GLY B 1 52 ? -20.25 3.348 -1.66 1 94.75 52 GLY B O 1
ATOM 1876 N N . GLN B 1 53 ? -20.172 5.586 -1.416 1 95.81 53 GLN B N 1
ATOM 1877 C CA . GLN B 1 53 ? -20.172 5.789 -2.861 1 95.81 53 GLN B CA 1
ATOM 1878 C C . GLN B 1 53 ? -18.875 5.285 -3.48 1 95.81 53 GLN B C 1
ATOM 1880 O O . GLN B 1 53 ? -17.797 5.797 -3.168 1 95.81 53 GLN B O 1
ATOM 1885 N N . LEU B 1 54 ? -18.953 4.395 -4.41 1 95.81 54 LEU B N 1
ATOM 1886 C CA . LEU B 1 54 ? -17.812 3.627 -4.887 1 95.81 54 LEU B CA 1
ATOM 1887 C C . LEU B 1 54 ? -16.781 4.539 -5.539 1 95.81 54 LEU B C 1
ATOM 1889 O O . LEU B 1 54 ? -15.57 4.34 -5.379 1 95.81 54 LEU B O 1
ATOM 1893 N N . GLN B 1 55 ? -17.25 5.512 -6.324 1 95 55 GLN B N 1
ATOM 1894 C CA . GLN B 1 55 ? -16.328 6.395 -7.023 1 95 55 GLN B CA 1
ATOM 1895 C C . GLN B 1 55 ? -15.523 7.238 -6.039 1 95 55 GLN B C 1
ATOM 1897 O O . GLN B 1 55 ? -14.32 7.441 -6.223 1 95 55 GLN B O 1
ATOM 1902 N N . VAL B 1 56 ? -16.188 7.734 -5.016 1 96.31 56 VAL B N 1
ATOM 1903 C CA . VAL B 1 56 ? -15.523 8.531 -3.988 1 96.31 56 VAL B CA 1
ATOM 1904 C C . VAL B 1 56 ? -14.578 7.641 -3.182 1 96.31 56 VAL B C 1
ATOM 1906 O O . VAL B 1 56 ? -13.422 8.008 -2.945 1 96.31 56 VAL B O 1
ATOM 1909 N N . ARG B 1 57 ? -15.039 6.477 -2.83 1 97.5 57 ARG B N 1
ATOM 1910 C CA . ARG B 1 57 ? -14.25 5.531 -2.047 1 97.5 57 ARG B CA 1
ATOM 1911 C C . ARG B 1 57 ? -13 5.098 -2.809 1 97.5 57 ARG B C 1
ATOM 1913 O O . ARG B 1 57 ? -11.945 4.902 -2.213 1 97.5 57 ARG B O 1
ATOM 1920 N N . ALA B 1 58 ? -13.117 4.965 -4.09 1 96.62 58 ALA B N 1
ATOM 1921 C CA . ALA B 1 58 ? -11.984 4.586 -4.926 1 96.62 58 ALA B CA 1
ATOM 1922 C C . ALA B 1 58 ? -10.852 5.609 -4.816 1 96.62 58 ALA B C 1
ATOM 1924 O O . ALA B 1 58 ? -9.68 5.246 -4.82 1 96.62 58 ALA B O 1
ATOM 1925 N N . LYS B 1 59 ? -11.234 6.836 -4.699 1 96.06 59 LYS B N 1
ATOM 1926 C CA . LYS B 1 59 ? -10.227 7.883 -4.57 1 96.06 59 LYS B CA 1
ATOM 1927 C C . LYS B 1 59 ? -9.594 7.871 -3.18 1 96.06 59 LYS B C 1
ATOM 1929 O O . LYS B 1 59 ? -8.398 8.148 -3.033 1 96.06 59 LYS B O 1
ATOM 1934 N N . VAL B 1 60 ? -10.375 7.559 -2.152 1 98.19 60 VAL B N 1
ATOM 1935 C CA . VAL B 1 60 ? -9.828 7.352 -0.815 1 98.19 60 VAL B CA 1
ATOM 1936 C C . VAL B 1 60 ? -8.797 6.227 -0.846 1 98.19 60 VAL B C 1
ATOM 1938 O O . VAL B 1 60 ? -7.66 6.406 -0.407 1 98.19 60 VAL B O 1
ATOM 1941 N N . ASP B 1 61 ? -9.211 5.156 -1.447 1 98.19 61 ASP B N 1
ATOM 1942 C CA . ASP B 1 61 ? -8.359 3.969 -1.502 1 98.19 61 ASP B CA 1
ATOM 1943 C C . ASP B 1 61 ? -7.117 4.219 -2.35 1 98.19 61 ASP B C 1
ATOM 1945 O O . ASP B 1 61 ? -6.047 3.678 -2.064 1 98.19 61 ASP B O 1
ATOM 1949 N N . GLU B 1 62 ? -7.309 5.008 -3.385 1 96.94 62 GLU B N 1
ATOM 1950 C CA . GLU B 1 62 ? -6.176 5.336 -4.246 1 96.94 62 GLU B CA 1
ATOM 1951 C C . GLU B 1 62 ? -5.055 6.008 -3.459 1 96.94 62 GLU B C 1
ATOM 1953 O O . GLU B 1 62 ? -3.889 5.641 -3.594 1 96.94 62 GLU B O 1
ATOM 1958 N N . TYR B 1 63 ? -5.391 6.926 -2.641 1 97.44 63 TYR B N 1
ATOM 1959 C CA . TYR B 1 63 ? -4.363 7.574 -1.835 1 97.44 63 TYR B CA 1
ATOM 1960 C C . TYR B 1 63 ? -3.768 6.602 -0.822 1 97.44 63 TYR B C 1
ATOM 1962 O O . TYR B 1 63 ? -2.551 6.562 -0.63 1 97.44 63 TYR B O 1
ATOM 1970 N N . LEU B 1 64 ? -4.656 5.859 -0.121 1 98.19 64 LEU B N 1
ATOM 1971 C CA . LEU B 1 64 ? -4.207 4.934 0.914 1 98.19 64 LEU B CA 1
ATOM 1972 C C . LEU B 1 64 ? -3.236 3.906 0.34 1 98.19 64 LEU B C 1
ATOM 1974 O O . LEU B 1 64 ? -2.344 3.428 1.043 1 98.19 64 LEU B O 1
ATOM 1978 N N . ASP B 1 65 ? -3.406 3.596 -0.891 1 97.12 65 ASP B N 1
ATOM 1979 C CA . ASP B 1 65 ? -2.494 2.666 -1.551 1 97.12 65 ASP B CA 1
ATOM 1980 C C . ASP B 1 65 ? -1.223 3.377 -2.01 1 97.12 65 ASP B C 1
ATOM 1982 O O . ASP B 1 65 ? -0.124 2.83 -1.898 1 97.12 65 ASP B O 1
ATOM 1986 N N . TRP B 1 66 ? -1.349 4.574 -2.502 1 96.12 66 TRP B N 1
ATOM 1987 C CA . TRP B 1 66 ? -0.273 5.367 -3.088 1 96.12 66 TRP B CA 1
ATOM 1988 C C . TRP B 1 66 ? 0.75 5.762 -2.029 1 96.12 66 TRP B C 1
ATOM 1990 O O . TRP B 1 66 ? 1.957 5.75 -2.285 1 96.12 66 TRP B O 1
ATOM 2000 N N . GLN B 1 67 ? 0.284 6.02 -0.888 1 96.31 67 GLN B N 1
ATOM 2001 C CA . GLN B 1 67 ? 1.098 6.613 0.168 1 96.31 67 GLN B CA 1
ATOM 2002 C C . GLN B 1 67 ? 2.195 5.652 0.621 1 96.31 67 GLN B C 1
ATOM 2004 O O . GLN B 1 67 ? 3.262 6.086 1.064 1 96.31 67 GLN B O 1
ATOM 2009 N N . HIS B 1 68 ? 2.037 4.328 0.446 1 95.94 68 HIS B N 1
ATOM 2010 C CA . HIS B 1 68 ? 2.998 3.336 0.919 1 95.94 68 HIS B CA 1
ATOM 2011 C C . HIS B 1 68 ? 4.379 3.574 0.315 1 95.94 68 HIS B C 1
ATOM 2013 O O . HIS B 1 68 ? 5.395 3.434 1 1 95.94 68 HIS B O 1
ATOM 2019 N N . LEU B 1 69 ? 4.375 3.988 -0.936 1 95.19 69 LEU B N 1
ATOM 2020 C CA . LEU B 1 69 ? 5.637 4.113 -1.656 1 95.19 69 LEU B CA 1
ATOM 2021 C C . LEU B 1 69 ? 6.008 5.582 -1.853 1 95.19 69 LEU B C 1
ATOM 2023 O O . LEU B 1 69 ? 7.02 5.891 -2.484 1 95.19 69 LEU B O 1
ATOM 2027 N N . ASN B 1 70 ? 5.148 6.492 -1.342 1 96.56 70 ASN B N 1
ATOM 2028 C CA . ASN B 1 70 ? 5.348 7.918 -1.593 1 96.56 70 ASN B CA 1
ATOM 2029 C C . ASN B 1 70 ? 5.375 8.719 -0.293 1 96.56 70 ASN B C 1
ATOM 2031 O O . ASN B 1 70 ? 6.398 8.75 0.396 1 96.56 70 ASN B O 1
ATOM 2035 N N . THR B 1 71 ? 4.234 9.219 0.24 1 97.62 71 THR B N 1
ATOM 2036 C CA . THR B 1 71 ? 4.258 10.078 1.418 1 97.62 71 THR B CA 1
ATOM 2037 C C . THR B 1 71 ? 4.832 9.336 2.619 1 97.62 71 THR B C 1
ATOM 2039 O O . THR B 1 71 ? 5.703 9.852 3.322 1 97.62 71 THR B O 1
ATOM 2042 N N . ARG B 1 72 ? 4.371 8.086 2.826 1 96.5 72 ARG B N 1
ATOM 2043 C CA . ARG B 1 72 ? 4.828 7.316 3.982 1 96.5 72 ARG B CA 1
ATOM 2044 C C . ARG B 1 72 ? 6.293 6.922 3.83 1 96.5 72 ARG B C 1
ATOM 2046 O O . ARG B 1 72 ? 7.09 7.109 4.75 1 96.5 72 ARG B O 1
ATOM 2053 N N . ALA B 1 73 ? 6.66 6.363 2.684 1 96.12 73 ALA B N 1
ATOM 2054 C CA . ALA B 1 73 ? 8.016 5.875 2.467 1 96.12 73 ALA B CA 1
ATOM 2055 C C . ALA B 1 73 ? 9.039 6.984 2.684 1 96.12 73 ALA B C 1
ATOM 2057 O O . ALA B 1 73 ? 10.008 6.809 3.432 1 96.12 73 ALA B O 1
ATOM 2058 N N . HIS B 1 74 ? 8.789 8.125 2.115 1 97.94 74 HIS B N 1
ATOM 2059 C CA . HIS B 1 74 ? 9.805 9.172 2.137 1 97.94 74 HIS B CA 1
ATOM 2060 C C . HIS B 1 74 ? 9.656 10.055 3.373 1 97.94 74 HIS B C 1
ATOM 2062 O O . HIS B 1 74 ? 10.648 10.586 3.879 1 97.94 74 HIS B O 1
ATOM 2068 N N . GLY B 1 75 ? 8.398 10.227 3.896 1 97.81 75 GLY B N 1
ATOM 2069 C CA . GLY B 1 75 ? 8.227 10.914 5.168 1 97.81 75 GLY B CA 1
ATOM 2070 C C . GLY B 1 75 ? 8.875 10.188 6.332 1 97.81 75 GLY B C 1
ATOM 2071 O O . GLY B 1 75 ? 9.633 10.789 7.098 1 97.81 75 GLY B O 1
ATOM 2072 N N . MET B 1 76 ? 8.578 8.938 6.445 1 96.06 76 MET B N 1
ATOM 2073 C CA . MET B 1 76 ? 9.18 8.117 7.492 1 96.06 76 MET B CA 1
ATOM 2074 C C . MET B 1 76 ? 10.68 7.98 7.27 1 96.06 76 MET B C 1
ATOM 2076 O O . MET B 1 76 ? 11.461 7.98 8.227 1 96.06 76 MET B O 1
ATOM 2080 N N . GLY B 1 77 ? 11.078 7.785 5.977 1 97.06 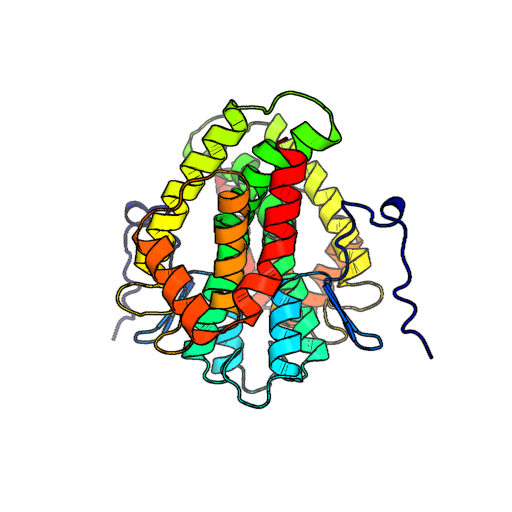77 GLY B N 1
ATOM 2081 C CA . GLY B 1 77 ? 12.5 7.711 5.672 1 97.06 77 GLY B CA 1
ATOM 2082 C C . GLY B 1 77 ? 13.273 8.93 6.141 1 97.06 77 GLY B C 1
ATOM 2083 O O . GLY B 1 77 ? 14.336 8.805 6.738 1 97.06 77 GLY B O 1
ATOM 2084 N N . TYR B 1 78 ? 12.719 10.102 5.871 1 98 78 TYR B N 1
ATOM 2085 C CA . TYR B 1 78 ? 13.336 11.344 6.316 1 98 78 TYR B CA 1
ATOM 2086 C C . TYR B 1 78 ? 13.398 11.406 7.836 1 98 78 TYR B C 1
ATOM 2088 O O . TYR B 1 78 ? 14.469 11.641 8.406 1 98 78 TYR B O 1
ATOM 2096 N N . PHE B 1 79 ? 12.32 11.156 8.5 1 96.75 79 PHE B N 1
ATOM 2097 C CA . PHE B 1 79 ? 12.219 11.273 9.945 1 96.75 79 PHE B CA 1
ATOM 2098 C C . PHE B 1 79 ? 13.117 10.25 10.633 1 96.75 79 PHE B C 1
ATOM 2100 O O . PHE B 1 79 ? 13.805 10.57 11.602 1 96.75 79 PHE B O 1
ATOM 2107 N N . ARG B 1 80 ? 13.133 9.047 10.148 1 96.38 80 ARG B N 1
ATOM 2108 C CA . ARG B 1 80 ? 13.945 7.973 10.711 1 96.38 80 ARG B CA 1
ATOM 2109 C C . ARG B 1 80 ? 15.43 8.32 10.641 1 96.38 80 ARG B C 1
ATOM 2111 O O . ARG B 1 80 ? 16.156 8.164 11.625 1 96.38 80 ARG B O 1
ATOM 2118 N N . ASN B 1 81 ? 15.867 8.836 9.508 1 97.19 81 ASN B N 1
ATOM 2119 C CA . ASN B 1 81 ? 17.297 9.039 9.281 1 97.19 81 ASN B CA 1
ATOM 2120 C C . ASN B 1 81 ? 17.766 10.383 9.836 1 97.19 81 ASN B C 1
ATOM 2122 O O . ASN B 1 81 ? 18.922 10.523 10.211 1 97.19 81 ASN B O 1
ATOM 2126 N N . LYS B 1 82 ? 16.844 11.305 9.953 1 97.31 82 LYS B N 1
ATOM 2127 C CA . LYS B 1 82 ? 17.219 12.633 10.445 1 97.31 82 LYS B CA 1
ATOM 2128 C C . LYS B 1 82 ? 17.062 12.727 11.961 1 97.31 82 LYS B C 1
ATOM 2130 O O . LYS B 1 82 ? 17.828 13.43 12.625 1 97.31 82 LYS B O 1
ATOM 2135 N N . VAL B 1 83 ? 16.094 11.953 12.516 1 95.62 83 VAL B N 1
ATOM 2136 C CA . VAL B 1 83 ? 15.695 12.211 13.891 1 95.62 83 VAL B CA 1
ATOM 2137 C C . VAL B 1 83 ? 15.891 10.945 14.727 1 95.62 83 VAL B C 1
ATOM 2139 O O . VAL B 1 83 ? 16.703 10.93 15.656 1 95.62 83 VAL B O 1
ATOM 2142 N N . LEU B 1 84 ? 15.336 9.828 14.344 1 94.25 84 LEU B N 1
ATOM 2143 C CA . LEU B 1 84 ? 15.227 8.656 15.203 1 94.25 84 LEU B CA 1
ATOM 2144 C C . LEU B 1 84 ? 16.578 7.957 15.344 1 94.25 84 LEU B C 1
ATOM 2146 O O . LEU B 1 84 ? 17.047 7.727 16.469 1 94.25 84 LEU B O 1
ATOM 2150 N N . LEU B 1 85 ? 17.141 7.68 14.195 1 94.44 85 LEU B N 1
ATOM 2151 C CA . LEU B 1 85 ? 18.375 6.883 14.219 1 94.44 85 LEU B CA 1
ATOM 2152 C C . LEU B 1 85 ? 19.484 7.625 14.938 1 94.44 85 LEU B C 1
ATOM 2154 O O . LEU B 1 85 ? 20.156 7.059 15.797 1 94.44 85 LEU B O 1
ATOM 2158 N N . PRO B 1 86 ? 19.703 8.891 14.578 1 95 86 PRO B N 1
ATOM 2159 C CA . PRO B 1 86 ? 20.734 9.625 15.312 1 95 86 PRO B CA 1
ATOM 2160 C C . PRO B 1 86 ? 20.5 9.625 16.812 1 95 86 PRO B C 1
ATOM 2162 O O . PRO B 1 86 ? 21.453 9.516 17.594 1 95 86 PRO B O 1
ATOM 2165 N N . TYR B 1 87 ? 19.25 9.742 17.25 1 92.75 87 TYR B N 1
ATOM 2166 C CA . TYR B 1 87 ? 18.891 9.766 18.672 1 92.75 87 TYR B CA 1
ATOM 2167 C C . TYR B 1 87 ? 19.141 8.414 19.312 1 92.75 87 TYR B C 1
ATOM 2169 O O . TYR B 1 87 ? 19.766 8.328 20.375 1 92.75 87 TYR B O 1
ATOM 2177 N N . LEU B 1 88 ? 18.797 7.332 18.703 1 92.31 88 LEU B N 1
ATOM 2178 C CA . LEU B 1 88 ? 18.875 5.992 19.281 1 92.31 88 LEU B CA 1
ATOM 2179 C C . LEU B 1 88 ? 20.312 5.465 19.25 1 92.31 88 LEU B C 1
ATOM 2181 O O . LEU B 1 88 ? 20.75 4.793 20.188 1 92.31 88 LEU B O 1
ATOM 2185 N N . LYS B 1 89 ? 20.969 5.809 18.156 1 95.38 89 LYS B N 1
ATOM 2186 C CA . LYS B 1 89 ? 22.312 5.25 17.969 1 95.38 89 LYS B CA 1
ATOM 2187 C C . LYS B 1 89 ? 23.391 6.246 18.406 1 95.38 89 LYS B C 1
ATOM 2189 O O . LYS B 1 89 ? 24.578 5.938 18.359 1 95.38 89 LYS B O 1
ATOM 2194 N N . LYS B 1 90 ? 22.906 7.371 18.734 1 94.69 90 LYS B N 1
ATOM 2195 C CA . LYS B 1 90 ? 23.828 8.422 19.156 1 94.69 90 LYS B CA 1
ATOM 2196 C C . LYS B 1 90 ? 24.906 8.664 18.109 1 94.69 90 LYS B C 1
ATOM 2198 O O . LYS B 1 90 ? 26.094 8.703 18.438 1 94.69 90 LYS B O 1
ATOM 2203 N N . CYS B 1 91 ? 24.562 8.82 16.953 1 95.56 91 CYS B N 1
ATOM 2204 C CA . CYS B 1 91 ? 25.453 9.078 15.82 1 95.56 91 CYS B CA 1
ATOM 2205 C C . CYS B 1 91 ? 24.891 10.188 14.938 1 95.56 91 CYS B C 1
ATOM 2207 O O . CYS B 1 91 ? 23.719 10.539 15.031 1 95.56 91 CYS B O 1
ATOM 2209 N N . PRO B 1 92 ? 25.859 10.758 14.164 1 95.81 92 PRO B N 1
ATOM 2210 C CA . PRO B 1 92 ? 25.344 11.773 13.25 1 95.81 92 PRO B CA 1
ATOM 2211 C C . PRO B 1 92 ? 24.406 11.203 12.195 1 95.81 92 PRO B C 1
ATOM 2213 O O . PRO B 1 92 ? 24.516 10.023 11.844 1 95.81 92 PRO B O 1
ATOM 2216 N N . ALA B 1 93 ? 23.516 12.102 11.703 1 96.5 93 ALA B N 1
ATOM 2217 C CA . ALA B 1 93 ? 22.609 11.695 10.633 1 96.5 93 ALA B CA 1
ATOM 2218 C C . ALA B 1 93 ? 23.375 11.43 9.336 1 96.5 93 ALA B C 1
ATOM 2220 O O . ALA B 1 93 ? 24.359 12.125 9.031 1 96.5 93 ALA B O 1
ATOM 2221 N N . ASP B 1 94 ? 22.953 10.453 8.672 1 96.62 94 ASP B N 1
ATOM 2222 C CA . ASP B 1 94 ? 23.438 10.258 7.312 1 96.62 94 ASP B CA 1
ATOM 2223 C C . ASP B 1 94 ? 22.812 11.273 6.355 1 96.62 94 ASP B C 1
ATOM 2225 O O . ASP B 1 94 ? 21.734 11.031 5.805 1 96.62 94 ASP B O 1
ATOM 2229 N N . LEU B 1 95 ? 23.547 12.312 6.082 1 96.5 95 LEU B N 1
ATOM 2230 C CA . LEU B 1 95 ? 22.969 13.453 5.371 1 96.5 95 LEU B CA 1
ATOM 2231 C C . LEU B 1 95 ? 22.703 13.102 3.91 1 96.5 95 LEU B C 1
ATOM 2233 O O . LEU B 1 95 ? 21.844 13.703 3.273 1 96.5 95 LEU B O 1
ATOM 2237 N N . ALA B 1 96 ? 23.422 12.117 3.404 1 97.81 96 ALA B N 1
ATOM 2238 C CA . ALA B 1 96 ? 23.156 11.68 2.037 1 97.81 96 ALA B CA 1
ATOM 2239 C C . ALA B 1 96 ? 21.781 11.023 1.932 1 97.81 96 ALA B C 1
ATOM 2241 O O . ALA B 1 96 ? 21.016 11.328 1.016 1 97.81 96 ALA B O 1
ATOM 2242 N N . VAL B 1 97 ? 21.422 10.266 2.893 1 97.69 97 VAL B N 1
ATOM 2243 C CA . VAL B 1 97 ? 20.141 9.57 2.922 1 97.69 97 VAL B CA 1
ATOM 2244 C C . VAL B 1 97 ? 19.016 10.57 3.213 1 97.69 97 VAL B C 1
ATOM 2246 O O . VAL B 1 97 ? 17.969 10.531 2.578 1 97.69 97 VAL B O 1
ATOM 2249 N N . VAL B 1 98 ? 19.312 11.453 4.145 1 98.12 98 VAL B N 1
ATOM 2250 C CA . VAL B 1 98 ? 18.344 12.477 4.496 1 98.12 98 VAL B CA 1
ATOM 2251 C C . VAL B 1 98 ? 18.031 13.336 3.27 1 98.12 98 VAL B C 1
ATOM 2253 O O . VAL B 1 98 ? 16.859 13.633 2.99 1 98.12 98 VAL B O 1
ATOM 2256 N N . SER B 1 99 ? 19.062 13.664 2.512 1 98.25 99 SER B N 1
ATOM 2257 C CA . SER B 1 99 ? 18.906 14.5 1.328 1 98.25 99 SER B CA 1
ATOM 2258 C C . SER B 1 99 ? 18.125 13.773 0.237 1 98.25 99 SER B C 1
ATOM 2260 O O . SER B 1 99 ? 17.328 14.391 -0.481 1 98.25 99 SER B O 1
ATOM 2262 N N . GLU B 1 100 ? 18.359 12.562 0.157 1 98.12 100 GLU B N 1
ATOM 2263 C CA . GLU B 1 100 ? 17.625 11.766 -0.82 1 98.12 100 GLU B CA 1
ATOM 2264 C C . GLU B 1 100 ? 16.125 11.758 -0.511 1 98.12 100 GLU B C 1
ATOM 2266 O O . GLU B 1 100 ? 15.305 11.992 -1.396 1 98.12 100 GLU B O 1
ATOM 2271 N N . HIS B 1 101 ? 15.789 11.5 0.685 1 98.44 101 HIS B N 1
ATOM 2272 C CA . HIS B 1 101 ? 14.383 11.484 1.069 1 98.44 101 HIS B CA 1
ATOM 2273 C C . HIS B 1 101 ? 13.773 12.875 0.972 1 98.44 101 HIS B C 1
ATOM 2275 O O . HIS B 1 101 ? 12.594 13.023 0.643 1 98.44 101 HIS B O 1
ATOM 2281 N N . SER B 1 102 ? 14.547 13.922 1.278 1 98.38 102 SER B N 1
ATOM 2282 C CA . SER B 1 102 ? 14.078 15.297 1.127 1 98.38 102 SER B CA 1
ATOM 2283 C C . SER B 1 102 ? 13.703 15.594 -0.321 1 98.38 102 SER B C 1
ATOM 2285 O O . SER B 1 102 ? 12.641 16.172 -0.588 1 98.38 102 SER B O 1
ATOM 2287 N N . ARG B 1 103 ? 14.578 15.18 -1.205 1 98.31 103 ARG B N 1
ATOM 2288 C CA . ARG B 1 103 ? 14.312 15.375 -2.627 1 98.31 103 ARG B CA 1
ATOM 2289 C C . ARG B 1 103 ? 13.055 14.617 -3.059 1 98.31 103 ARG B C 1
ATOM 2291 O O . ARG B 1 103 ? 12.219 15.164 -3.781 1 98.31 103 ARG B O 1
ATOM 2298 N N . GLU B 1 104 ? 12.938 13.445 -2.609 1 98.38 104 GLU B N 1
ATOM 2299 C CA . GLU B 1 104 ? 11.758 12.648 -2.957 1 98.38 104 GLU B CA 1
ATOM 2300 C C . GLU B 1 104 ? 10.492 13.258 -2.365 1 98.38 104 GLU B C 1
ATOM 2302 O O . GLU B 1 104 ? 9.43 13.203 -2.984 1 98.38 104 GLU B O 1
ATOM 2307 N N . LEU B 1 105 ? 10.594 13.805 -1.193 1 98.44 105 LEU B N 1
ATOM 2308 C CA . LEU B 1 105 ? 9.438 14.453 -0.581 1 98.44 105 LEU B CA 1
ATOM 2309 C C . LEU B 1 105 ? 9 15.664 -1.399 1 98.44 105 LEU B C 1
ATOM 2311 O O . LEU B 1 105 ? 7.805 15.961 -1.483 1 98.44 105 LEU B O 1
ATOM 2315 N N . ASP B 1 106 ? 9.961 16.344 -1.973 1 98.06 106 ASP B N 1
ATOM 2316 C CA . ASP B 1 106 ? 9.625 17.438 -2.863 1 98.06 106 ASP B CA 1
ATOM 2317 C C . ASP B 1 106 ? 8.781 16.953 -4.043 1 98.06 106 ASP B C 1
ATOM 2319 O O . ASP B 1 106 ? 7.754 17.562 -4.371 1 98.06 106 ASP B O 1
ATOM 2323 N N . ARG B 1 107 ? 9.227 15.906 -4.609 1 97.06 107 ARG B N 1
ATOM 2324 C CA . ARG B 1 107 ? 8.5 15.305 -5.723 1 97.06 107 ARG B CA 1
ATOM 2325 C C . ARG B 1 107 ? 7.109 14.852 -5.289 1 97.06 107 ARG B C 1
ATOM 2327 O O . ARG B 1 107 ? 6.125 15.086 -5.988 1 97.06 107 ARG B O 1
ATOM 2334 N N . VAL B 1 108 ? 7.027 14.258 -4.168 1 97.31 108 VAL B N 1
ATOM 2335 C CA . VAL B 1 108 ? 5.797 13.703 -3.619 1 97.31 108 VAL B CA 1
ATOM 2336 C C . VAL B 1 108 ? 4.785 14.82 -3.369 1 97.31 108 VAL B C 1
ATOM 2338 O O . VAL B 1 108 ? 3.598 14.664 -3.658 1 97.31 108 VAL B O 1
ATOM 2341 N N . GLN B 1 109 ? 5.203 15.938 -2.848 1 97.94 109 GLN B N 1
ATOM 2342 C CA . GLN B 1 109 ? 4.316 17.078 -2.602 1 97.94 109 GLN B CA 1
ATOM 2343 C C . GLN B 1 109 ? 3.715 17.594 -3.904 1 97.94 109 GLN B C 1
ATOM 2345 O O . GLN B 1 109 ? 2.531 17.922 -3.955 1 97.94 109 GLN B O 1
ATOM 2350 N N . GLU B 1 110 ? 4.555 17.609 -4.848 1 96.56 110 GLU B N 1
ATOM 2351 C CA . GLU B 1 110 ? 4.082 18.078 -6.145 1 96.56 110 GLU B CA 1
ATOM 2352 C C . GLU B 1 110 ? 3.023 17.141 -6.719 1 96.56 110 GLU B C 1
ATOM 2354 O O . GLU B 1 110 ? 1.982 17.594 -7.203 1 96.56 110 GLU B O 1
ATOM 2359 N N . GLN B 1 111 ? 3.258 15.914 -6.645 1 95.31 111 GLN B N 1
ATOM 2360 C CA . GLN B 1 111 ? 2.309 14.93 -7.152 1 95.31 111 GLN B CA 1
ATOM 2361 C C . GLN B 1 111 ? 1.021 14.938 -6.332 1 95.31 111 GLN B C 1
ATOM 2363 O O . GLN B 1 111 ? -0.075 14.836 -6.891 1 95.31 111 GLN B O 1
ATOM 2368 N N . PHE B 1 112 ? 1.185 15.055 -5.086 1 97.5 112 PHE B N 1
ATOM 2369 C CA . PHE B 1 112 ? 0.029 15.094 -4.199 1 97.5 112 PHE B CA 1
ATOM 2370 C C . PHE B 1 112 ? -0.879 16.266 -4.543 1 97.5 112 PHE B C 1
ATOM 2372 O O . PHE B 1 112 ? -2.088 16.094 -4.719 1 97.5 112 PHE B O 1
ATOM 2379 N N . THR B 1 113 ? -0.316 17.422 -4.691 1 96.94 113 THR B N 1
ATOM 2380 C CA . THR B 1 113 ? -1.093 18.641 -4.918 1 96.94 113 THR B CA 1
ATOM 2381 C C . THR B 1 113 ? -1.709 18.641 -6.312 1 96.94 113 THR B C 1
ATOM 2383 O O . THR B 1 113 ? -2.852 19.062 -6.492 1 96.94 113 THR B O 1
ATOM 2386 N N . SER B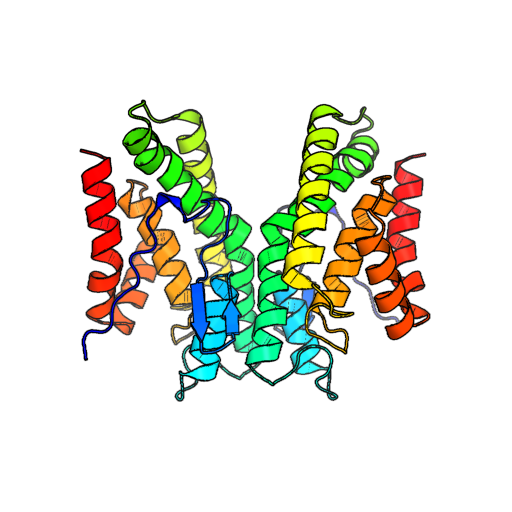 1 114 ? -0.988 18.109 -7.242 1 95.06 114 SER B N 1
ATOM 2387 C CA . SER B 1 114 ? -1.461 18.156 -8.625 1 95.06 114 SER B CA 1
ATOM 2388 C C . SER B 1 114 ? -2.461 17.047 -8.906 1 95.06 114 SER B C 1
ATOM 2390 O O . SER B 1 114 ? -3.488 17.266 -9.547 1 95.06 114 SER B O 1
ATOM 2392 N N . TYR B 1 115 ? -2.246 15.898 -8.359 1 93.12 115 TYR B N 1
ATOM 2393 C CA . TYR B 1 115 ? -3.059 14.75 -8.742 1 93.12 115 TYR B CA 1
ATOM 2394 C C . TYR B 1 115 ? -4.172 14.508 -7.73 1 93.12 115 TYR B C 1
ATOM 2396 O O . TYR B 1 115 ? -5.328 14.312 -8.109 1 93.12 115 TYR B O 1
ATOM 2404 N N . PHE B 1 116 ? -3.848 14.508 -6.516 1 95 116 PHE B N 1
ATOM 2405 C CA . PHE B 1 116 ? -4.828 14.109 -5.516 1 95 116 PHE B CA 1
ATOM 2406 C C . PHE B 1 116 ? -5.707 15.289 -5.117 1 95 116 PHE B C 1
ATOM 2408 O O . PHE B 1 116 ? -6.895 15.125 -4.832 1 95 116 PHE B O 1
ATOM 2415 N N . LEU B 1 117 ? -5.188 16.5 -5.086 1 94.88 117 LEU B N 1
ATOM 2416 C CA . LEU B 1 117 ? -5.984 17.656 -4.688 1 94.88 117 LEU B CA 1
ATOM 2417 C C . LEU B 1 117 ? -6.562 18.375 -5.906 1 94.88 117 LEU B C 1
ATOM 2419 O O . LEU B 1 117 ? -7.781 18.484 -6.043 1 94.88 117 LEU B O 1
ATOM 2423 N N . GLY B 1 118 ? -5.613 18.734 -6.793 1 92.62 118 GLY B N 1
ATOM 2424 C CA . GLY B 1 118 ? -6.074 19.641 -7.832 1 92.62 118 GLY B CA 1
ATOM 2425 C C . GLY B 1 118 ? -6.68 20.906 -7.285 1 92.62 118 GLY B C 1
ATOM 2426 O O . GLY B 1 118 ? -6.059 21.594 -6.473 1 92.62 118 GLY B O 1
ATOM 2427 N N . PRO B 1 119 ? -7.914 21.203 -7.746 1 93.19 119 PRO B N 1
ATOM 2428 C CA . PRO B 1 119 ? -8.562 22.406 -7.234 1 93.19 119 PRO B CA 1
ATOM 2429 C C . PRO B 1 119 ? -9.43 22.141 -6.004 1 93.19 119 PRO B C 1
ATOM 2431 O O . PRO B 1 119 ? -10.07 23.062 -5.488 1 93.19 119 PRO B O 1
ATOM 2434 N N . ARG B 1 120 ? -9.5 21 -5.531 1 95.56 120 ARG B N 1
ATOM 2435 C CA . ARG B 1 120 ? -10.383 20.594 -4.445 1 95.56 120 ARG B CA 1
ATOM 2436 C C . ARG B 1 120 ? -9.727 20.812 -3.088 1 95.56 120 ARG B C 1
ATOM 2438 O O . ARG B 1 120 ? -8.508 20.703 -2.955 1 95.56 120 ARG B O 1
ATOM 2445 N N . PRO B 1 121 ? -10.5 21.031 -2.111 1 97.94 121 PRO B N 1
ATOM 2446 C CA . PRO B 1 121 ? -9.93 21.312 -0.788 1 97.94 121 PRO B CA 1
ATOM 2447 C C . PRO B 1 121 ? -9.367 20.062 -0.114 1 97.94 121 PRO B C 1
ATOM 2449 O O . PRO B 1 121 ? -8.461 20.156 0.719 1 97.94 121 PRO B O 1
ATOM 2452 N N . PHE B 1 122 ? -9.969 18.906 -0.444 1 98.44 122 PHE B N 1
ATOM 2453 C CA . PHE B 1 122 ? -9.539 17.641 0.147 1 98.44 122 PHE B CA 1
ATOM 2454 C C . PHE B 1 122 ? -9.344 16.578 -0.929 1 98.44 122 PHE B C 1
ATOM 2456 O O . PHE B 1 122 ? -9.68 16.797 -2.096 1 98.44 122 PHE B O 1
ATOM 2463 N N . ILE B 1 123 ? -8.812 15.461 -0.608 1 97.19 123 ILE B N 1
ATOM 2464 C CA . ILE B 1 123 ? -8.445 14.406 -1.546 1 97.19 123 ILE B CA 1
ATOM 2465 C C . ILE B 1 123 ? -9.68 13.938 -2.307 1 97.19 123 ILE B C 1
ATOM 2467 O O . ILE B 1 123 ? -9.609 13.648 -3.502 1 97.19 123 ILE B O 1
ATOM 2471 N N . THR B 1 124 ? -10.844 13.82 -1.637 1 93.25 124 THR B N 1
ATOM 2472 C CA . THR B 1 124 ? -12.039 13.297 -2.291 1 93.25 124 THR B CA 1
ATOM 2473 C C . THR B 1 124 ? -13.055 14.414 -2.539 1 93.25 124 THR B C 1
ATOM 2475 O O . THR B 1 124 ? -14.211 14.141 -2.854 1 93.25 124 THR B O 1
ATOM 2478 N N . GLY B 1 125 ? -12.672 15.664 -2.363 1 92.19 125 GLY B N 1
ATOM 2479 C CA . GLY B 1 125 ? -13.625 16.719 -2.66 1 92.19 125 GLY B CA 1
ATOM 2480 C C . GLY B 1 125 ? -13.844 17.672 -1.499 1 92.19 125 GLY B C 1
ATOM 2481 O O . GLY B 1 125 ? -12.875 18.188 -0.932 1 92.19 125 GLY B O 1
ATOM 2482 N N . ASP B 1 126 ? -15.07 17.781 -1.108 1 93.88 126 ASP B N 1
ATOM 2483 C CA . ASP B 1 126 ? -15.438 18.906 -0.248 1 93.88 126 ASP B CA 1
ATOM 2484 C C . ASP B 1 126 ? -15.375 18.516 1.226 1 93.88 126 ASP B C 1
ATOM 2486 O O . ASP B 1 126 ? -15.445 19.375 2.107 1 93.88 126 ASP B O 1
ATOM 2490 N N . LYS B 1 127 ? -15.258 17.266 1.486 1 95.56 127 LYS B N 1
ATOM 2491 C CA . LYS B 1 127 ? -15.164 16.797 2.869 1 95.56 127 LYS B CA 1
ATOM 2492 C C . LYS B 1 127 ? -13.938 15.914 3.072 1 95.56 127 LYS B C 1
ATOM 2494 O O . LYS B 1 127 ? -13.586 15.125 2.193 1 95.56 127 LYS B O 1
ATOM 2499 N N . PRO B 1 128 ? -13.336 16.031 4.289 1 97.75 128 PRO B N 1
ATOM 2500 C CA . PRO B 1 128 ? -12.188 15.156 4.562 1 97.75 128 PRO B CA 1
ATOM 2501 C C . PRO B 1 128 ? -12.602 13.711 4.84 1 97.75 128 PRO B C 1
ATOM 2503 O O . PRO B 1 128 ? -13.719 13.469 5.312 1 97.75 128 PRO B O 1
ATOM 2506 N N . THR B 1 129 ? -11.75 12.805 4.551 1 98.31 129 THR B N 1
ATOM 2507 C CA . THR B 1 129 ? -11.914 11.375 4.805 1 98.31 129 THR B CA 1
ATOM 2508 C C . THR B 1 129 ? -10.703 10.812 5.539 1 98.31 129 THR B C 1
ATOM 2510 O O . THR B 1 129 ? -9.812 11.562 5.945 1 98.31 129 THR B O 1
ATOM 2513 N N . ILE B 1 130 ? -10.594 9.516 5.684 1 98.25 130 ILE B N 1
ATOM 2514 C CA . ILE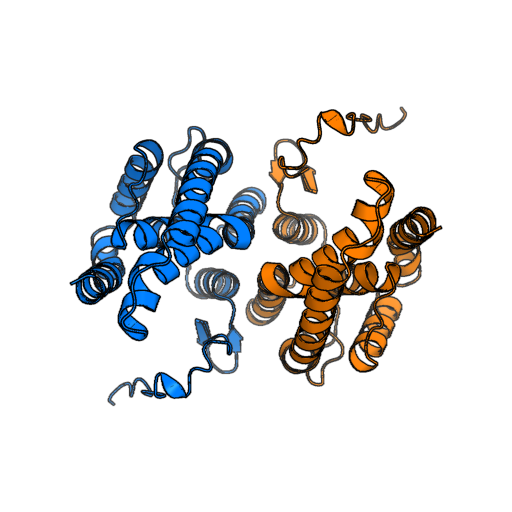 B 1 130 ? -9.445 8.875 6.32 1 98.25 130 ILE B CA 1
ATOM 2515 C C . ILE B 1 130 ? -8.195 9.094 5.469 1 98.25 130 ILE B C 1
ATOM 2517 O O . ILE B 1 130 ? -7.074 9.07 5.984 1 98.25 130 ILE B O 1
ATOM 2521 N N . ALA B 1 131 ? -8.375 9.289 4.184 1 98.44 131 ALA B N 1
ATOM 2522 C CA . ALA B 1 131 ? -7.234 9.625 3.338 1 98.44 131 ALA B CA 1
ATOM 2523 C C . ALA B 1 131 ? -6.59 10.938 3.779 1 98.44 131 ALA B C 1
ATOM 2525 O O . ALA B 1 131 ? -5.363 11.047 3.844 1 98.44 131 ALA B O 1
ATOM 2526 N N . ASP B 1 132 ? -7.383 11.898 4.109 1 98.56 132 ASP B N 1
ATOM 2527 C CA . ASP B 1 132 ? -6.883 13.203 4.531 1 98.56 132 ASP B CA 1
ATOM 2528 C C . ASP B 1 132 ? -6.254 13.133 5.918 1 98.56 132 ASP B C 1
ATOM 2530 O O . ASP B 1 132 ? -5.266 13.812 6.195 1 98.56 132 ASP B O 1
ATOM 2534 N N . LEU B 1 133 ? -6.871 12.352 6.793 1 97.75 133 LEU B N 1
ATOM 2535 C CA . LEU B 1 133 ? -6.289 12.172 8.117 1 97.75 133 LEU B CA 1
ATOM 2536 C C . LEU B 1 133 ? -4.895 11.562 8.023 1 97.75 133 LEU B C 1
ATOM 2538 O O . LEU B 1 133 ? -3.961 12.031 8.68 1 97.75 133 LEU B O 1
ATOM 2542 N N . LEU B 1 134 ? -4.812 10.539 7.207 1 97.81 134 LEU B N 1
ATOM 2543 C CA . LEU B 1 134 ? -3.531 9.867 7.047 1 97.81 134 LEU B CA 1
ATOM 2544 C C . LEU B 1 134 ? -2.512 10.781 6.383 1 97.81 134 LEU B C 1
ATOM 2546 O O . LEU B 1 134 ? -1.364 10.867 6.824 1 97.81 134 LEU B O 1
ATOM 2550 N N . ALA B 1 135 ? -2.93 11.469 5.348 1 98.25 135 ALA B N 1
ATOM 2551 C CA . ALA B 1 135 ? -2.039 12.383 4.645 1 98.25 135 ALA B CA 1
ATOM 2552 C C . ALA B 1 135 ? -1.496 13.453 5.59 1 98.25 135 ALA B C 1
ATOM 2554 O O . ALA B 1 135 ? -0.304 13.766 5.562 1 98.25 135 ALA B O 1
ATOM 2555 N N . ALA B 1 136 ? -2.357 14 6.406 1 98.19 136 ALA B N 1
ATOM 2556 C CA . ALA B 1 136 ? -1.931 15.023 7.363 1 98.19 136 ALA B CA 1
ATOM 2557 C C . ALA B 1 136 ? -0.845 14.484 8.289 1 98.19 136 ALA B C 1
ATOM 2559 O O . ALA B 1 136 ? 0.172 15.141 8.516 1 98.19 136 ALA B O 1
ATOM 2560 N N . CYS B 1 137 ? -1.067 13.289 8.805 1 96.81 137 CYS B N 1
ATOM 2561 C CA . CYS B 1 137 ? -0.078 12.672 9.672 1 96.81 137 CYS B CA 1
ATOM 2562 C C . CYS B 1 137 ? 1.249 12.484 8.945 1 96.81 137 CYS B C 1
ATOM 2564 O O . CYS B 1 137 ? 2.312 12.758 9.508 1 96.81 137 CYS B O 1
ATOM 2566 N N . GLU B 1 138 ? 1.208 12.047 7.742 1 97.31 138 GLU B N 1
ATOM 2567 C CA . GLU B 1 138 ? 2.4 11.68 6.98 1 97.31 138 GLU B CA 1
ATOM 2568 C C . GLU B 1 138 ? 3.189 12.922 6.566 1 97.31 138 GLU B C 1
ATOM 2570 O O . GLU B 1 138 ? 4.402 12.852 6.359 1 97.31 138 GLU B O 1
ATOM 2575 N N . PHE B 1 139 ? 2.496 14.062 6.395 1 98.19 139 PHE B N 1
ATOM 2576 C CA . PHE B 1 139 ? 3.199 15.305 6.098 1 98.19 139 PHE B CA 1
ATOM 2577 C C . PHE B 1 139 ? 3.701 15.961 7.375 1 98.19 139 PHE B C 1
ATOM 2579 O O . PHE B 1 139 ? 4.777 16.562 7.391 1 98.19 139 PHE B O 1
ATOM 2586 N N . GLU B 1 140 ? 2.938 15.812 8.492 1 97.62 140 GLU B N 1
ATOM 2587 C CA . GLU B 1 140 ? 3.332 16.406 9.766 1 97.62 140 GLU B CA 1
ATOM 2588 C C . GLU B 1 140 ? 4.613 15.781 10.297 1 97.62 140 GLU B C 1
ATOM 2590 O O . GLU B 1 140 ? 5.457 16.469 10.875 1 97.62 140 GLU B O 1
ATOM 2595 N N . GLN B 1 141 ? 4.809 14.508 10.102 1 96.31 141 GLN B N 1
ATOM 2596 C CA . GLN B 1 141 ? 5.91 13.766 10.703 1 96.31 141 GLN B CA 1
ATOM 2597 C C . GLN B 1 141 ? 7.258 14.273 10.195 1 96.31 141 GLN B C 1
ATOM 2599 O O . GLN B 1 141 ? 8.117 14.656 10.984 1 96.31 141 GLN B O 1
ATOM 2604 N N . PRO B 1 142 ? 7.496 14.336 8.875 1 97.69 142 PRO B N 1
ATOM 2605 C CA . PRO B 1 142 ? 8.789 14.883 8.438 1 97.69 142 PRO B CA 1
ATOM 2606 C C . PRO B 1 142 ? 8.953 16.359 8.781 1 97.69 142 PRO B C 1
ATOM 2608 O O . PRO B 1 142 ? 10.07 16.828 9 1 97.69 142 PRO B O 1
ATOM 2611 N N . SER B 1 143 ? 7.859 17.078 8.797 1 97.69 143 SER B N 1
ATOM 2612 C CA . SER B 1 143 ? 7.922 18.484 9.203 1 97.69 143 SER B CA 1
ATOM 2613 C C . SER B 1 143 ? 8.414 18.609 10.641 1 97.69 143 SER B C 1
ATOM 2615 O O . SER B 1 143 ? 9.219 19.5 10.953 1 97.69 143 SER B O 1
ATOM 2617 N N . ALA B 1 144 ? 7.949 17.75 11.523 1 95.69 144 ALA B N 1
ATOM 2618 C CA . ALA B 1 144 ? 8.406 17.719 12.914 1 95.69 144 ALA B CA 1
ATOM 2619 C C . ALA B 1 144 ? 9.906 17.469 12.992 1 95.69 144 ALA B C 1
ATOM 2621 O O . ALA B 1 144 ? 10.562 17.875 13.953 1 95.69 144 ALA B O 1
ATOM 2622 N N . GLY B 1 145 ? 10.414 16.781 11.961 1 95.88 145 GLY B N 1
ATOM 2623 C CA . GLY B 1 145 ? 11.836 16.484 11.914 1 95.88 145 GLY B CA 1
ATOM 2624 C C . GLY B 1 145 ? 12.648 17.562 11.227 1 95.88 145 GLY B C 1
ATOM 2625 O O . GLY B 1 145 ? 13.852 17.422 11.031 1 95.88 145 GLY B O 1
ATOM 2626 N N . GLY B 1 146 ? 11.977 18.578 10.773 1 96.75 146 GLY B N 1
ATOM 2627 C CA . GLY B 1 146 ? 12.688 19.719 10.219 1 96.75 146 GLY B CA 1
ATOM 2628 C C . GLY B 1 146 ? 12.484 19.891 8.727 1 96.75 146 GLY B C 1
ATOM 2629 O O . GLY B 1 146 ? 12.961 20.859 8.133 1 96.75 146 GLY B O 1
ATOM 2630 N N . TYR B 1 147 ? 11.836 18.953 8.055 1 98.12 147 TYR B N 1
ATOM 2631 C CA . TYR B 1 147 ? 11.547 19.125 6.637 1 98.12 147 TYR B CA 1
ATOM 2632 C C . TYR B 1 147 ? 10.609 20.297 6.402 1 98.12 147 TYR B C 1
ATOM 2634 O O . TYR B 1 147 ? 9.594 20.422 7.09 1 98.12 147 TYR B O 1
ATOM 2642 N N . LYS B 1 148 ? 10.906 21.125 5.453 1 97.94 148 LYS B N 1
ATOM 2643 C CA . LYS B 1 148 ? 10.078 22.281 5.16 1 97.94 148 LYS B CA 1
ATOM 2644 C C . LYS B 1 148 ? 9.047 21.969 4.086 1 97.94 148 LYS B C 1
ATOM 2646 O O . LYS B 1 148 ? 9.391 21.781 2.918 1 97.94 148 LYS B O 1
ATOM 2651 N N . LEU B 1 149 ? 7.793 22 4.473 1 98.56 149 LEU B N 1
ATOM 2652 C CA . LEU B 1 149 ? 6.691 21.766 3.543 1 98.56 149 LEU B CA 1
ATOM 2653 C C . LEU B 1 149 ? 6.441 22.984 2.672 1 98.56 149 LEU B C 1
ATOM 2655 O O . LEU B 1 149 ? 6.594 24.125 3.131 1 98.56 149 LEU B O 1
ATOM 2659 N N . LYS B 1 150 ? 6.012 22.734 1.469 1 98.19 150 LYS B N 1
ATOM 2660 C CA . LYS B 1 150 ? 5.684 23.812 0.539 1 98.19 150 LYS B CA 1
ATOM 2661 C C . LYS B 1 150 ? 4.309 24.406 0.843 1 98.19 150 LYS B C 1
ATOM 2663 O O . LYS B 1 150 ? 3.469 23.75 1.456 1 98.19 150 LYS B O 1
ATOM 2668 N N . ASP B 1 151 ? 3.996 25.516 0.304 1 97.88 151 ASP B N 1
ATOM 2669 C CA . ASP B 1 151 ? 2.811 26.297 0.639 1 97.88 151 ASP B CA 1
ATOM 2670 C C . ASP B 1 151 ? 1.533 25.531 0.299 1 97.88 151 ASP B C 1
ATOM 2672 O O . ASP B 1 151 ? 0.596 25.484 1.099 1 97.88 151 ASP B O 1
ATOM 2676 N N . PRO B 1 152 ? 1.433 24.938 -0.882 1 97.88 152 PRO B N 1
ATOM 2677 C CA . PRO B 1 152 ? 0.182 24.25 -1.204 1 97.88 152 PRO B CA 1
ATOM 2678 C C . PRO B 1 152 ? -0.166 23.156 -0.195 1 97.88 152 PRO B C 1
ATOM 2680 O O . PRO B 1 152 ? -1.342 22.953 0.12 1 97.88 152 PRO B O 1
ATOM 2683 N N . VAL B 1 153 ? 0.836 22.453 0.313 1 98.56 153 VAL B N 1
ATOM 2684 C CA . VAL B 1 153 ? 0.595 21.406 1.297 1 98.56 153 VAL B CA 1
ATOM 2685 C C . VAL B 1 153 ? 0.274 22.031 2.652 1 98.56 153 VAL B C 1
ATOM 2687 O O . VAL B 1 153 ? -0.59 21.531 3.381 1 98.56 153 VAL B O 1
ATOM 2690 N N . LEU B 1 154 ? 0.963 23.141 2.957 1 98.44 154 LEU B N 1
ATOM 2691 C CA . LEU B 1 154 ? 0.671 23.844 4.199 1 98.44 154 LEU B CA 1
ATOM 2692 C C . LEU B 1 154 ? -0.772 24.344 4.219 1 98.44 154 LEU B C 1
ATOM 2694 O O . LEU B 1 154 ? -1.462 24.219 5.23 1 98.44 154 LEU B O 1
ATOM 2698 N N . ASP B 1 155 ? -1.193 24.906 3.104 1 98.38 155 ASP B N 1
ATOM 2699 C CA . ASP B 1 155 ? -2.572 25.359 2.98 1 98.38 155 ASP B CA 1
ATOM 2700 C C . ASP B 1 155 ? -3.557 24.219 3.156 1 98.38 155 ASP B C 1
ATOM 2702 O O . ASP B 1 155 ? -4.586 24.359 3.818 1 98.38 155 ASP B O 1
ATOM 2706 N N . TYR B 1 156 ? -3.277 23.125 2.543 1 98.62 156 TYR B N 1
ATOM 2707 C CA . TYR B 1 156 ? -4.078 21.906 2.654 1 98.62 156 TYR B CA 1
ATOM 2708 C C . TYR B 1 156 ? -4.184 21.453 4.105 1 98.62 156 TYR B C 1
ATOM 2710 O O . TYR B 1 156 ? -5.277 21.172 4.598 1 98.62 156 TYR B O 1
ATOM 2718 N N . LEU B 1 157 ? -3.025 21.406 4.809 1 98.31 157 LEU B N 1
ATOM 2719 C CA . LEU B 1 157 ? -3.014 20.984 6.199 1 98.31 157 LEU B CA 1
ATOM 2720 C C . LEU B 1 157 ? -3.85 21.922 7.066 1 98.31 157 LEU B C 1
ATOM 2722 O O . LEU B 1 157 ? -4.516 21.469 8.008 1 98.31 157 LEU B O 1
ATOM 2726 N N . ALA B 1 158 ? -3.797 23.188 6.746 1 98.19 158 ALA B N 1
ATOM 2727 C CA . ALA B 1 158 ? -4.605 24.156 7.48 1 98.19 158 ALA B CA 1
ATOM 2728 C C . ALA B 1 158 ? -6.094 23.859 7.312 1 98.19 158 ALA B C 1
ATOM 2730 O O . ALA B 1 158 ? -6.871 24 8.266 1 98.19 158 ALA B O 1
ATOM 2731 N N . ARG B 1 159 ? -6.527 23.516 6.105 1 98.25 159 ARG B N 1
ATOM 2732 C CA . ARG B 1 159 ? -7.926 23.172 5.859 1 98.25 159 ARG B CA 1
ATOM 2733 C C . ARG B 1 159 ? -8.32 21.906 6.625 1 98.25 159 ARG B C 1
ATOM 2735 O O . ARG B 1 159 ? -9.406 21.828 7.195 1 98.25 159 ARG B O 1
ATOM 2742 N N . VAL B 1 160 ? -7.438 20.906 6.652 1 98.31 160 VAL B N 1
ATOM 2743 C CA . VAL B 1 160 ? -7.711 19.672 7.395 1 98.31 160 VAL B CA 1
ATOM 2744 C C . VAL B 1 160 ? -7.863 20 8.875 1 98.31 160 VAL B C 1
ATOM 2746 O O . VAL B 1 160 ? -8.812 19.531 9.523 1 98.31 160 VAL B O 1
ATOM 2749 N N . LYS B 1 161 ? -6.961 20.75 9.375 1 97.81 161 LYS B N 1
ATOM 2750 C CA . LYS B 1 161 ? -6.996 21.156 10.781 1 97.81 161 LYS B CA 1
ATOM 2751 C C . LYS B 1 161 ? -8.305 21.859 11.117 1 97.81 161 LYS B C 1
ATOM 2753 O O . LYS B 1 161 ? -8.922 21.578 12.148 1 97.81 161 LYS B O 1
ATOM 2758 N N . ALA B 1 162 ? -8.688 22.734 10.273 1 97.56 162 ALA B N 1
ATOM 2759 C CA . ALA B 1 162 ? -9.914 23.516 10.5 1 97.56 162 ALA B CA 1
ATOM 2760 C C . ALA B 1 162 ? -11.125 22.594 10.562 1 97.56 162 ALA B C 1
ATOM 2762 O O . ALA B 1 162 ? -12.055 22.828 11.344 1 97.56 162 ALA B O 1
ATOM 2763 N N . GLN B 1 163 ? -11.18 21.547 9.797 1 96.06 163 GLN B N 1
ATOM 2764 C CA . GLN B 1 163 ? -12.305 20.625 9.75 1 96.06 163 GLN B CA 1
ATOM 2765 C C . GLN B 1 163 ? -12.289 19.672 10.945 1 96.06 163 GLN B C 1
ATOM 2767 O O . GLN B 1 163 ? -13.344 19.297 11.469 1 96.06 163 GLN B O 1
ATOM 2772 N N . ILE B 1 164 ? -11.148 19.25 11.391 1 95.06 164 ILE B N 1
ATOM 2773 C CA . ILE B 1 164 ? -11.008 18.281 12.477 1 95.06 164 ILE B CA 1
ATOM 2774 C C . ILE B 1 164 ? -11.242 19 13.812 1 95.06 164 ILE B C 1
ATOM 2776 O O . ILE B 1 164 ? -11.867 18.438 14.719 1 95.06 164 ILE B O 1
ATOM 2780 N N . GLY B 1 165 ? -10.695 20.219 13.953 1 93.38 165 GLY B N 1
ATOM 2781 C CA . GLY B 1 165 ? -10.875 20.984 15.172 1 93.38 165 GLY B CA 1
ATOM 2782 C C . GLY B 1 165 ? -9.75 20.797 16.172 1 93.38 165 GLY B C 1
ATOM 2783 O O . GLY B 1 165 ? -8.617 20.5 15.789 1 93.38 165 GLY B O 1
ATOM 2784 N N . PRO B 1 166 ? -10 20.953 17.391 1 91.38 166 PRO B N 1
ATOM 2785 C CA . PRO B 1 166 ? -8.969 21.047 18.422 1 91.38 166 PRO B CA 1
ATOM 2786 C C . PRO B 1 166 ? -8.195 19.75 18.609 1 91.38 166 PRO B C 1
ATOM 2788 O O . PRO B 1 166 ? -7.051 19.766 19.062 1 91.38 166 PRO B O 1
ATOM 2791 N N . ASP B 1 167 ? -8.781 18.672 18.234 1 92.75 167 ASP B N 1
ATOM 2792 C CA . ASP B 1 167 ? -8.141 17.375 18.422 1 92.75 167 ASP B CA 1
ATOM 2793 C C . ASP B 1 167 ? -6.961 17.203 17.469 1 92.75 167 ASP B C 1
ATOM 2795 O O . ASP B 1 167 ? -6.082 16.375 17.703 1 92.75 167 ASP B O 1
ATOM 2799 N N . TYR B 1 168 ? -6.941 17.953 16.438 1 95.44 168 TYR B N 1
ATOM 2800 C CA . TYR B 1 168 ? -5.867 17.844 15.453 1 95.44 168 TYR B CA 1
ATOM 2801 C C . TYR B 1 168 ? -4.508 18.094 16.109 1 95.44 168 TYR B C 1
ATOM 2803 O O . TYR B 1 168 ? -3.6 17.266 15.992 1 95.44 168 TYR B O 1
ATOM 2811 N N . ASP B 1 169 ? -4.387 19.188 16.812 1 93.56 169 ASP B N 1
ATOM 2812 C CA . ASP B 1 169 ? -3.115 19.547 17.438 1 93.56 169 ASP B CA 1
ATOM 2813 C C . ASP B 1 169 ? -2.756 18.578 18.562 1 93.56 169 ASP B C 1
ATOM 2815 O O . ASP B 1 169 ? -1.584 18.234 18.75 1 93.56 169 ASP B O 1
ATOM 2819 N N . LYS B 1 170 ? -3.76 18.141 19.281 1 92.25 170 LYS B N 1
ATOM 2820 C CA . LYS B 1 170 ? -3.531 17.188 20.375 1 92.25 170 LYS B CA 1
ATOM 2821 C C . LYS B 1 170 ? -2.887 15.906 19.859 1 92.25 170 LYS B C 1
ATOM 2823 O O . LYS B 1 170 ? -1.938 15.406 20.469 1 92.25 170 LYS B O 1
ATOM 2828 N N . VAL B 1 171 ? -3.346 15.445 18.766 1 90.88 171 VAL B N 1
ATOM 2829 C CA . VAL B 1 171 ? -2.887 14.164 18.234 1 90.88 171 VAL B CA 1
ATOM 2830 C C . VAL B 1 171 ? -1.469 14.305 17.688 1 90.88 171 VAL B C 1
ATOM 2832 O O . VAL B 1 171 ? -0.673 13.367 17.766 1 90.88 171 VAL B O 1
ATOM 2835 N N . HIS B 1 172 ? -1.128 15.445 17.203 1 92.75 172 HIS B N 1
ATOM 2836 C CA . HIS B 1 172 ? 0.161 15.617 16.547 1 92.75 172 HIS B CA 1
ATOM 2837 C C . HIS B 1 172 ? 1.21 16.156 17.516 1 92.75 172 HIS B C 1
ATOM 2839 O O . HIS B 1 172 ? 2.402 16.156 17.203 1 92.75 172 HIS B O 1
ATOM 2845 N N . GLU B 1 173 ? 0.774 16.5 18.672 1 91.69 173 GLU B N 1
ATOM 2846 C CA . GLU B 1 173 ? 1.666 17.125 19.656 1 91.69 173 GLU B CA 1
ATOM 2847 C C . GLU B 1 173 ? 2.699 16.125 20.156 1 91.69 173 GLU B C 1
ATOM 2849 O O . GLU B 1 173 ? 3.859 16.484 20.375 1 91.69 173 GLU B O 1
ATOM 2854 N N . ASN B 1 174 ? 2.264 14.883 20.391 1 86.94 174 ASN B N 1
ATOM 2855 C CA . ASN B 1 174 ? 3.188 13.875 20.891 1 86.94 174 ASN B CA 1
ATOM 2856 C C . ASN B 1 174 ? 4.344 13.633 19.922 1 86.94 174 ASN B C 1
ATOM 2858 O O . ASN B 1 174 ? 5.5 13.547 20.344 1 86.94 174 ASN B O 1
ATOM 2862 N N . MET B 1 175 ? 3.986 13.523 18.75 1 89.12 175 MET B N 1
ATOM 2863 C CA . MET B 1 175 ? 5.023 13.305 17.75 1 89.12 175 MET B CA 1
ATOM 2864 C C . MET B 1 175 ? 5.957 14.508 17.656 1 89.12 175 MET B C 1
ATOM 2866 O O . MET B 1 175 ? 7.172 14.352 17.562 1 89.12 175 MET B O 1
ATOM 2870 N N . LYS B 1 176 ? 5.461 15.688 17.688 1 91.62 176 LYS B N 1
ATOM 2871 C CA . LYS B 1 176 ? 6.254 16.906 17.609 1 91.62 176 LYS B CA 1
ATOM 2872 C C . LYS B 1 176 ? 7.176 17.047 18.828 1 91.62 176 LYS B C 1
ATOM 2874 O O . LYS B 1 176 ? 8.352 17.375 18.672 1 91.62 176 LYS B O 1
ATOM 2879 N N . SER B 1 177 ? 6.609 16.719 19.969 1 91.81 177 SER B N 1
ATOM 2880 C CA . SER B 1 177 ? 7.391 16.781 21.203 1 91.81 177 SER B CA 1
ATOM 2881 C C . SER B 1 177 ? 8.5 15.734 21.203 1 91.81 177 SER B C 1
ATOM 2883 O O . SER B 1 177 ? 9.617 16.016 21.641 1 91.81 177 SER B O 1
ATOM 2885 N N . PHE B 1 178 ? 8.141 14.625 20.734 1 89.69 178 PHE B N 1
ATOM 2886 C CA . PHE B 1 178 ? 9.117 13.547 20.656 1 89.69 178 PHE B CA 1
ATOM 2887 C C . PHE B 1 178 ? 10.258 13.922 19.719 1 89.69 178 PHE B C 1
ATOM 2889 O O . PHE B 1 178 ? 11.43 13.719 20.047 1 89.69 178 PHE B O 1
ATOM 2896 N N . ALA B 1 179 ? 9.945 14.414 18.594 1 90.5 179 ALA B N 1
ATOM 2897 C CA . ALA B 1 179 ? 10.961 14.836 17.625 1 90.5 179 ALA B CA 1
ATOM 2898 C C . ALA B 1 179 ? 11.883 15.891 18.234 1 90.5 179 ALA B C 1
ATOM 2900 O O . ALA B 1 179 ? 13.102 15.828 18.047 1 90.5 179 ALA B O 1
ATOM 2901 N N . GLN B 1 180 ? 11.32 16.797 18.938 1 92.12 180 GLN B N 1
ATOM 2902 C CA . GLN B 1 180 ? 12.102 17.859 19.578 1 92.12 180 GLN B CA 1
ATOM 2903 C C . GLN B 1 180 ? 13.07 17.266 20.594 1 92.12 180 GLN B C 1
ATOM 2905 O O . GLN B 1 180 ? 14.219 17.703 20.688 1 92.12 180 GLN B O 1
ATOM 2910 N N . LYS B 1 181 ? 12.547 16.297 21.312 1 90.44 181 LYS B N 1
ATOM 2911 C CA . LYS B 1 181 ? 13.391 15.625 22.297 1 90.44 181 LYS B CA 1
ATOM 2912 C C . LYS B 1 181 ? 14.57 14.922 21.641 1 90.44 181 LYS B C 1
ATOM 2914 O O . LYS B 1 181 ? 15.688 14.961 22.156 1 90.44 181 LYS B O 1
ATOM 2919 N N . CYS B 1 182 ? 14.328 14.328 20.516 1 90.5 182 CYS B N 1
ATOM 2920 C CA . CYS B 1 182 ? 15.359 13.57 19.812 1 90.5 182 CYS B CA 1
ATOM 2921 C C . CYS B 1 182 ? 16.391 14.5 19.203 1 90.5 182 CYS B C 1
ATOM 2923 O O . CYS B 1 182 ? 17.562 14.125 19.031 1 90.5 182 CYS B O 1
ATOM 2925 N N . MET B 1 183 ? 16.031 15.633 18.906 1 90.12 183 MET B N 1
ATOM 2926 C CA . MET B 1 183 ? 16.891 16.531 18.141 1 90.12 183 MET B CA 1
ATOM 2927 C C . MET B 1 183 ? 17.672 17.438 19.062 1 90.12 183 MET B C 1
ATOM 2929 O O . MET B 1 183 ? 18.594 18.141 18.625 1 90.12 183 MET B O 1
ATOM 2933 N N . ASN B 1 184 ? 17.312 17.469 20.266 1 82.5 184 ASN B N 1
ATOM 2934 C CA . ASN B 1 184 ? 18.047 18.25 21.25 1 82.5 184 ASN B CA 1
ATOM 2935 C C . ASN B 1 184 ? 19.094 17.391 21.969 1 82.5 184 ASN B C 1
ATOM 2937 O O . ASN B 1 184 ? 20.062 17.906 22.516 1 82.5 184 ASN B O 1
#

Secondary structure (DSSP, 8-state):
---------GGGS-TTS---SEEETTEEE--HHHHHHHHHHHH-TT--SS-SSHHHHHHHHHHHHHGGGTHHHHHHHHHIIIIIHHHHHT----HHHHHHHHHHHHHHHHHIIIIIITTSSBTTBSS--HHHHHHHHHHHHHHHTT----HHHHHHHHHHHHHH-THHHHHHHHHHHHHHHHH-/---------GGGS-TTS---SEEETTEEE--HHHHHHHHHHHH-TT--SS-SSHHHHHHHHHHHHHGGGTHHHHHHHHHIIIIIHHHHHT----HHHHHHHHHHHHHHHHHIIIIIITTSSBTTBSS--HHHHHHHHHHHHHHHTT----HHHHHHHHHHHHHH-THHHHHHHHHHHHHHHHH-

Solvent-accessible surface area (backbone atoms only — not comparable to full-atom values): 19957 Å² total; per-residue (Å²): 138,81,83,74,70,76,73,71,56,75,78,76,46,44,84,86,45,68,62,66,61,32,77,58,88,90,44,75,30,52,34,58,65,25,29,52,52,39,50,32,70,74,67,43,86,82,36,61,49,57,39,84,52,60,75,53,32,32,48,37,38,27,47,59,59,49,29,61,79,36,49,44,41,28,21,49,48,24,24,38,36,58,29,48,46,21,48,78,66,68,42,82,54,54,60,70,59,30,48,49,23,50,53,50,42,54,54,41,52,52,49,42,46,60,69,46,30,54,93,38,76,24,65,67,29,93,56,69,31,53,44,46,55,50,49,45,52,34,53,48,50,20,39,45,55,65,48,83,77,54,64,74,58,52,54,40,46,51,52,51,38,65,71,66,37,77,59,47,57,62,67,47,43,58,58,38,52,48,38,49,58,42,70,100,138,77,81,76,69,75,74,69,57,74,76,78,47,41,85,86,46,67,62,64,63,32,77,60,88,91,44,72,30,51,34,57,64,24,28,51,53,39,51,33,69,73,67,42,86,83,38,60,49,57,40,80,53,59,75,55,31,32,48,37,37,28,47,60,60,50,28,61,79,35,48,44,42,27,21,48,47,24,23,39,36,59,28,48,46,22,47,77,66,69,44,82,52,53,59,70,60,28,49,50,22,49,53,48,41,54,53,43,52,52,47,43,45,60,69,44,30,52,93,38,76,23,64,67,30,93,54,67,31,52,44,46,55,50,49,45,53,36,55,48,50,21,39,46,55,66,47,82,78,54,66,74,58,49,54,39,45,50,52,52,38,64,72,66,38,76,60,46,58,61,67,48,41,60,57,38,52,49,36,50,60,44,70,104

pLDDT: mean 89.39, std 18.22, range [24.89, 98.69]

Nearest PDB structures (foldseek):
  2c3n-assembly2_D  TM=8.702E-01  e=6.687E-09  Homo sapiens
  2c3t-assembly2_D  TM=8.401E-01  e=5.443E-09  Homo sapiens
  4mpg-assembly1_A  TM=8.581E-01  e=2.419E-08  Homo sapiens
  3ljr-assembly1_B  TM=8.562E-01  e=2.971E-08  Homo sapiens
  4o7h-assembly1_A  TM=7.709E-01  e=1.789E-03  Rhodospirillum rubrum F11

Radius of gyration: 21.59 Å; Cα contacts (8 Å, |Δi|>4): 441; chains: 2; bounding box: 48×52×72 Å